Protein AF-A0A7S0BAL6-F1 (afdb_monomer_lite)

Sequence (223 aa):
KGRLLVDLSLGEVYGPSVMGGARVPVATRPLEEMAHEGLPHGTLRRAQVLGEWPSWPEDLQSARGRYAACFLRYLRGSYTTQWDFLLVTHADCVATALTMMPSHAAQVVVGVEYGGMFLARSRGRSRFAPPARLVQAQHLLAWVMRCGGGRAPAAERAFGDKDRVVDGPELKVLNVHAAASDGWEVQLHGILLKSTGVEQPGTDEAVGRKESQIKRLSTSWSF

Organism: NCBI:txid73915

Structure (mmCIF, N/CA/C/O backbone):
data_AF-A0A7S0BAL6-F1
#
_entry.id   AF-A0A7S0BAL6-F1
#
loop_
_atom_site.group_PDB
_atom_site.id
_atom_site.type_symbol
_atom_site.label_atom_id
_atom_site.label_alt_id
_atom_site.label_comp_id
_atom_site.label_asym_id
_atom_site.label_entity_id
_atom_site.label_seq_id
_atom_site.pdbx_PDB_ins_code
_atom_site.Cartn_x
_atom_site.Cartn_y
_atom_site.Cartn_z
_atom_site.occupancy
_atom_site.B_iso_or_equiv
_atom_site.auth_seq_id
_atom_site.auth_comp_id
_atom_site.auth_asym_id
_atom_site.auth_atom_id
_atom_site.pdbx_PDB_model_num
ATOM 1 N N . LYS A 1 1 ? -20.782 12.061 -0.625 1.00 72.31 1 LYS A N 1
ATOM 2 C CA . LYS A 1 1 ? -20.134 12.051 -1.964 1.00 72.31 1 LYS A CA 1
ATOM 3 C C . LYS A 1 1 ? -18.712 11.540 -1.784 1.00 72.31 1 LYS A C 1
ATOM 5 O O . LYS A 1 1 ? -18.006 12.131 -0.977 1.00 72.31 1 LYS A O 1
ATOM 10 N N . GLY A 1 2 ? -18.325 10.460 -2.465 1.00 79.06 2 GLY A N 1
ATOM 11 C CA . GLY A 1 2 ? -16.941 9.972 -2.440 1.00 79.06 2 GLY A CA 1
ATOM 12 C C . GLY A 1 2 ? -15.994 10.933 -3.164 1.00 79.06 2 GLY A C 1
ATOM 13 O O . GLY A 1 2 ? -16.427 11.664 -4.059 1.00 79.06 2 GLY A O 1
ATOM 14 N N . ARG A 1 3 ? -14.724 10.953 -2.756 1.00 86.75 3 ARG A N 1
ATOM 15 C CA . ARG A 1 3 ? -13.633 11.634 -3.468 1.00 86.75 3 ARG A CA 1
ATOM 16 C C . ARG A 1 3 ? -12.685 10.568 -3.995 1.00 86.75 3 ARG A C 1
ATOM 18 O O . ARG A 1 3 ? -12.355 9.647 -3.256 1.00 86.75 3 ARG A O 1
ATOM 25 N N . LEU A 1 4 ? -12.270 10.701 -5.248 1.00 89.88 4 LEU A N 1
ATOM 26 C CA . LEU A 1 4 ? -11.263 9.834 -5.845 1.00 89.88 4 LEU A CA 1
ATOM 27 C C . LEU A 1 4 ? -9.903 10.521 -5.734 1.00 89.88 4 LEU A C 1
ATOM 29 O O . LEU A 1 4 ? -9.762 11.679 -6.128 1.00 89.88 4 LEU A O 1
ATOM 33 N N . LEU A 1 5 ? -8.925 9.811 -5.185 1.00 93.00 5 LEU A N 1
ATOM 34 C CA . LEU A 1 5 ? -7.538 10.252 -5.104 1.00 93.00 5 LEU A CA 1
ATOM 35 C C . LEU A 1 5 ? -6.687 9.262 -5.897 1.00 93.00 5 LEU A C 1
ATOM 37 O O . LEU A 1 5 ? -6.892 8.054 -5.783 1.00 93.00 5 LEU A O 1
ATOM 41 N N . VAL A 1 6 ? -5.747 9.772 -6.685 1.00 93.50 6 VAL A N 1
ATOM 42 C CA . VAL A 1 6 ? -4.744 8.963 -7.383 1.00 93.50 6 VAL A CA 1
ATOM 43 C C . VAL A 1 6 ? -3.400 9.273 -6.750 1.00 93.50 6 VAL A C 1
ATOM 45 O O . VAL A 1 6 ? -2.843 10.344 -6.965 1.00 93.50 6 VAL A O 1
ATOM 48 N N . ASP A 1 7 ? -2.895 8.353 -5.940 1.00 96.00 7 ASP A N 1
ATOM 49 C CA . ASP A 1 7 ? -1.610 8.513 -5.270 1.00 96.00 7 ASP A CA 1
ATOM 50 C C . ASP A 1 7 ? -0.520 7.759 -6.024 1.00 96.00 7 ASP A C 1
ATOM 52 O O . ASP A 1 7 ? -0.486 6.527 -6.021 1.00 96.00 7 ASP A O 1
ATOM 56 N N . LEU A 1 8 ? 0.378 8.502 -6.664 1.00 95.38 8 LEU A N 1
ATOM 57 C CA . LEU A 1 8 ? 1.456 7.939 -7.476 1.00 95.38 8 LEU A CA 1
ATOM 58 C C . LEU A 1 8 ? 2.435 7.120 -6.623 1.00 95.38 8 LEU A C 1
ATOM 60 O O . LEU A 1 8 ? 3.047 6.167 -7.106 1.00 95.38 8 LEU A O 1
ATOM 64 N N . SER A 1 9 ? 2.506 7.408 -5.320 1.00 95.94 9 SER A N 1
ATOM 65 C CA . SER A 1 9 ? 3.324 6.653 -4.373 1.00 95.94 9 SER A CA 1
ATOM 66 C C . SER A 1 9 ? 2.734 5.288 -4.009 1.00 95.94 9 SER A C 1
ATOM 68 O O . SER A 1 9 ? 3.369 4.550 -3.261 1.00 95.94 9 SER A O 1
ATOM 70 N N . LEU A 1 10 ? 1.568 4.906 -4.535 1.00 95.81 10 LEU A N 1
ATOM 71 C CA . LEU A 1 10 ? 1.035 3.537 -4.459 1.00 95.81 10 LEU A CA 1
ATOM 72 C C . LEU A 1 10 ? 1.295 2.716 -5.724 1.00 95.81 10 LEU A C 1
ATOM 74 O O . LEU A 1 10 ? 0.846 1.573 -5.792 1.00 95.81 10 LEU A O 1
ATOM 78 N N . GLY A 1 11 ? 1.994 3.283 -6.712 1.00 94.56 11 GLY A N 1
ATOM 79 C CA . GLY A 1 11 ? 2.339 2.570 -7.935 1.00 94.56 11 GLY A CA 1
ATOM 80 C C . GLY A 1 11 ? 3.151 1.302 -7.664 1.00 94.56 11 GLY A C 1
ATOM 81 O O . GLY A 1 11 ? 3.887 1.230 -6.669 1.00 94.56 11 GLY A O 1
ATOM 82 N N . GLU A 1 12 ? 3.002 0.329 -8.564 1.00 95.19 12 GLU A N 1
ATOM 83 C CA . GLU A 1 12 ? 3.772 -0.920 -8.643 1.00 95.19 12 GLU A CA 1
ATOM 84 C C . GLU A 1 12 ? 5.272 -0.680 -8.432 1.00 95.19 12 GLU A C 1
ATOM 86 O O . GLU A 1 12 ? 5.782 0.419 -8.677 1.00 95.19 12 GLU A O 1
ATOM 91 N N . VAL A 1 13 ? 5.977 -1.712 -7.975 1.00 95.44 13 VAL A N 1
ATOM 92 C CA . VAL A 1 13 ? 7.429 -1.657 -7.774 1.00 95.44 13 VAL A CA 1
ATOM 93 C C . VAL A 1 13 ? 8.107 -1.271 -9.088 1.00 95.44 13 VAL A C 1
ATOM 95 O O . VAL A 1 13 ? 8.047 -2.013 -10.074 1.00 95.44 13 VAL A O 1
ATOM 98 N N . TYR A 1 14 ? 8.758 -0.106 -9.118 1.00 94.56 14 TYR A N 1
ATOM 99 C CA . TYR A 1 14 ? 9.361 0.425 -10.343 1.00 94.56 14 TYR A CA 1
ATOM 100 C C . TYR A 1 14 ? 10.817 -0.013 -10.472 1.00 94.56 14 TYR A C 1
ATOM 102 O O . TYR A 1 14 ? 11.754 0.787 -10.420 1.00 94.56 14 TYR A O 1
ATOM 110 N N . GLY A 1 15 ? 11.007 -1.321 -10.629 1.00 94.50 15 GLY A N 1
ATOM 111 C CA . GLY A 1 15 ? 12.334 -1.909 -10.694 1.00 94.50 15 GLY A CA 1
ATOM 112 C C . GLY A 1 15 ? 12.401 -3.275 -11.373 1.00 94.50 15 GLY A C 1
ATOM 113 O O . GLY A 1 15 ? 11.376 -3.845 -11.767 1.00 94.50 15 GLY A O 1
ATOM 114 N N . PRO A 1 16 ? 13.623 -3.823 -11.500 1.00 94.44 16 PRO A N 1
ATOM 115 C CA . PRO A 1 16 ? 13.862 -5.041 -12.264 1.00 94.44 16 PRO A CA 1
ATOM 116 C C . PRO A 1 16 ? 13.164 -6.294 -11.748 1.00 94.44 16 PRO A C 1
ATOM 118 O O . PRO A 1 16 ? 12.913 -7.211 -12.526 1.00 94.44 16 PRO A O 1
ATOM 121 N N . SER A 1 17 ? 12.838 -6.336 -10.456 1.00 92.50 17 SER A N 1
ATOM 122 C CA . SER A 1 17 ? 12.137 -7.461 -9.831 1.00 92.50 17 SER A CA 1
ATOM 123 C C . SER A 1 17 ? 10.732 -7.683 -10.391 1.00 92.50 17 SER A C 1
ATOM 125 O O . SER A 1 17 ? 10.244 -8.809 -10.344 1.00 92.50 17 SER A O 1
ATOM 127 N N . VAL A 1 18 ? 10.089 -6.633 -10.915 1.00 91.69 18 VAL A N 1
ATOM 128 C CA . VAL A 1 18 ? 8.723 -6.700 -11.458 1.00 91.69 18 VAL A CA 1
ATOM 129 C C . VAL A 1 18 ? 8.683 -6.388 -12.952 1.00 91.69 18 VAL A C 1
ATOM 131 O O . VAL A 1 18 ? 7.954 -7.047 -13.687 1.00 91.69 18 VAL A O 1
ATOM 134 N N . MET A 1 19 ? 9.475 -5.422 -13.427 1.00 91.19 19 MET A N 1
ATOM 135 C CA . MET A 1 19 ? 9.416 -4.953 -14.822 1.00 91.19 19 MET A CA 1
ATOM 136 C C . MET A 1 19 ? 10.525 -5.511 -15.729 1.00 91.19 19 MET A C 1
ATOM 138 O O . MET A 1 19 ? 10.585 -5.165 -16.907 1.00 91.19 19 MET A O 1
ATOM 142 N N . GLY A 1 20 ? 11.400 -6.377 -15.209 1.00 91.88 20 GLY A N 1
ATOM 143 C CA . GLY A 1 20 ? 12.531 -6.939 -15.952 1.00 91.88 20 GLY A CA 1
ATOM 144 C C . GLY A 1 20 ? 13.759 -6.022 -16.000 1.00 91.88 20 GLY A C 1
ATOM 145 O O . GLY A 1 20 ? 13.759 -4.909 -15.494 1.00 91.88 20 GLY A O 1
ATOM 146 N N . GLY A 1 21 ? 14.862 -6.492 -16.587 1.00 91.88 21 GLY A N 1
ATOM 147 C CA . GLY A 1 21 ? 16.173 -5.831 -16.456 1.00 91.88 21 GLY A CA 1
ATOM 148 C C . GLY A 1 21 ? 16.294 -4.428 -17.069 1.00 91.88 21 GLY A C 1
ATOM 149 O O . GLY A 1 21 ? 17.195 -3.679 -16.695 1.00 91.88 21 GLY A O 1
ATOM 150 N N . ALA A 1 22 ? 15.410 -4.058 -17.997 1.00 92.19 22 ALA A N 1
ATOM 151 C CA . ALA A 1 22 ? 15.459 -2.782 -18.702 1.00 92.19 22 ALA A CA 1
ATOM 152 C C . ALA A 1 22 ? 14.372 -1.822 -18.206 1.00 92.19 22 ALA A C 1
ATOM 154 O O . ALA A 1 22 ? 13.233 -2.214 -17.963 1.00 92.19 22 ALA A O 1
ATOM 155 N N . ARG A 1 23 ? 14.718 -0.535 -18.119 1.00 92.12 23 ARG A N 1
ATOM 156 C CA . ARG A 1 23 ? 13.758 0.513 -17.770 1.00 92.12 23 ARG A CA 1
ATOM 157 C C . ARG A 1 23 ? 12.724 0.672 -18.885 1.00 92.12 23 ARG A C 1
ATOM 159 O O . ARG A 1 23 ? 13.085 0.956 -20.026 1.00 92.12 23 ARG A O 1
ATOM 166 N N . VAL A 1 24 ? 11.445 0.592 -18.530 1.00 87.19 24 VAL A N 1
ATOM 167 C CA . VAL A 1 24 ? 10.342 0.925 -19.441 1.00 87.19 24 VAL A CA 1
ATOM 168 C C . VAL A 1 24 ? 10.197 2.457 -19.520 1.00 87.19 24 VAL A C 1
ATOM 170 O O . VAL A 1 24 ? 10.069 3.093 -18.466 1.00 87.19 24 VAL A O 1
ATOM 173 N N . PRO A 1 25 ? 10.222 3.072 -20.724 1.00 83.25 25 PRO A N 1
ATOM 174 C CA . PRO A 1 25 ? 10.138 4.529 -20.883 1.00 83.25 25 PRO A CA 1
ATOM 175 C C . PRO A 1 25 ? 8.836 5.140 -20.352 1.00 83.25 25 PRO A C 1
ATOM 177 O O . PRO A 1 25 ? 8.856 6.230 -19.789 1.00 83.25 25 PRO A O 1
ATOM 180 N N . VAL A 1 26 ? 7.718 4.425 -20.508 1.00 85.38 26 VAL A N 1
ATOM 181 C CA . VAL A 1 26 ? 6.389 4.822 -20.029 1.00 85.38 26 VAL A CA 1
ATOM 182 C C . VAL A 1 26 ? 5.771 3.616 -19.332 1.00 85.38 26 VAL A C 1
ATOM 184 O O . VAL A 1 26 ? 5.337 2.671 -19.983 1.00 85.38 26 VAL A O 1
ATOM 187 N N . ALA A 1 27 ? 5.791 3.621 -18.000 1.00 80.62 27 ALA A N 1
ATOM 188 C CA . ALA A 1 27 ? 5.287 2.503 -17.202 1.00 80.62 27 ALA A CA 1
ATOM 189 C C . ALA A 1 27 ? 3.767 2.553 -16.992 1.00 80.62 27 ALA A C 1
ATOM 191 O O . ALA A 1 27 ? 3.171 1.555 -16.596 1.00 80.62 27 ALA A O 1
ATOM 192 N N . THR A 1 28 ? 3.139 3.706 -17.237 1.00 87.94 28 THR A N 1
ATOM 193 C CA . THR A 1 28 ? 1.731 3.940 -16.922 1.00 87.94 28 THR A CA 1
ATOM 194 C C . THR A 1 28 ? 0.991 4.627 -18.049 1.00 87.94 28 THR A C 1
ATOM 196 O O . THR A 1 28 ? 1.541 5.438 -18.792 1.00 87.94 28 THR A O 1
ATOM 199 N N . ARG A 1 29 ? -0.294 4.291 -18.164 1.00 86.44 29 ARG A N 1
ATOM 200 C CA . ARG A 1 29 ? -1.210 4.988 -19.055 1.00 86.44 29 ARG A CA 1
ATOM 201 C C . ARG A 1 29 ? -1.518 6.380 -18.476 1.00 86.44 29 ARG A C 1
ATOM 203 O O . ARG A 1 29 ? -1.788 6.462 -17.275 1.00 86.44 29 ARG A O 1
ATOM 210 N N . PRO A 1 30 ? -1.515 7.450 -19.289 1.00 84.81 30 PRO A N 1
ATOM 211 C CA . PRO A 1 30 ? -1.970 8.769 -18.859 1.00 84.81 30 PRO A CA 1
ATOM 212 C C . PRO A 1 30 ? -3.385 8.729 -18.267 1.00 84.81 30 PRO A C 1
ATOM 214 O O . PRO A 1 30 ? -4.263 8.005 -18.747 1.00 84.81 30 PRO A O 1
ATOM 217 N N . LEU A 1 31 ? -3.628 9.525 -17.223 1.00 79.69 31 LEU A N 1
ATOM 218 C CA . LEU A 1 31 ? -4.928 9.562 -16.541 1.00 79.69 31 LEU A CA 1
ATOM 219 C C . LEU A 1 31 ? -6.037 10.089 -17.453 1.00 79.69 31 LEU A C 1
ATOM 221 O O . LEU A 1 31 ? -7.195 9.682 -17.333 1.00 79.69 31 LEU A O 1
ATOM 225 N N . GLU A 1 32 ? -5.674 10.976 -18.373 1.00 79.31 32 GLU A N 1
ATOM 226 C CA . GLU A 1 32 ? -6.554 11.538 -19.386 1.00 79.31 32 GLU A CA 1
ATOM 227 C C . GLU A 1 32 ? -7.117 10.426 -20.272 1.00 79.31 32 GLU A C 1
ATOM 229 O O . GLU A 1 32 ? -8.325 10.372 -20.491 1.00 79.31 32 GLU A O 1
ATOM 234 N N . GLU A 1 33 ? -6.270 9.489 -20.700 1.00 82.25 33 GLU A N 1
ATOM 235 C CA . GLU A 1 33 ? -6.674 8.343 -21.517 1.00 82.25 33 GLU A CA 1
ATOM 236 C C . GLU A 1 33 ? -7.564 7.376 -20.727 1.00 82.25 33 GLU A C 1
ATOM 238 O O . GLU A 1 33 ? -8.593 6.926 -21.231 1.00 82.25 33 GLU A O 1
ATOM 243 N N . MET A 1 34 ? -7.247 7.127 -19.449 1.00 75.81 34 MET A N 1
ATOM 244 C CA . MET A 1 34 ? -8.093 6.304 -18.571 1.00 75.81 34 MET A CA 1
ATOM 245 C C . MET A 1 34 ? -9.501 6.895 -18.380 1.00 75.81 34 MET A C 1
ATOM 247 O O . MET A 1 34 ? -10.463 6.155 -18.171 1.00 75.81 34 MET A O 1
ATOM 251 N N . ALA A 1 35 ? -9.652 8.222 -18.471 1.00 70.25 35 ALA A N 1
ATOM 252 C CA . ALA A 1 35 ? -10.941 8.901 -18.336 1.00 70.25 35 ALA A CA 1
ATOM 253 C C . ALA A 1 35 ? -11.906 8.662 -19.501 1.00 70.25 35 ALA A C 1
ATOM 255 O O . ALA A 1 35 ? -13.113 8.870 -19.332 1.00 70.25 35 ALA A O 1
ATOM 256 N N . HIS A 1 36 ? -11.401 8.220 -20.653 1.00 67.31 36 HIS A N 1
ATOM 257 C CA . HIS A 1 36 ? -12.212 7.941 -21.834 1.00 67.31 36 HIS A CA 1
ATOM 258 C C . HIS A 1 36 ? -12.804 6.518 -21.841 1.00 67.31 36 HIS A C 1
ATOM 260 O O . HIS A 1 36 ? -13.830 6.298 -22.483 1.00 67.31 36 HIS A O 1
ATOM 266 N N . GLU A 1 37 ? -12.243 5.576 -21.076 1.00 66.38 37 GLU A N 1
ATOM 267 C CA . GLU A 1 37 ? -12.582 4.143 -21.135 1.00 66.38 37 GLU A CA 1
ATOM 268 C C . GLU A 1 37 ? -13.596 3.675 -20.067 1.00 66.38 37 GLU A C 1
ATOM 270 O O . GLU A 1 37 ? -13.375 2.712 -19.338 1.00 66.38 37 GLU A O 1
ATOM 275 N N . GLY A 1 38 ? -14.766 4.315 -19.992 1.00 59.28 38 GLY A N 1
ATOM 276 C CA . GLY A 1 38 ? -15.931 3.683 -19.346 1.00 59.28 38 GLY A CA 1
ATOM 277 C C . GLY A 1 38 ? -16.156 3.973 -17.858 1.00 59.28 38 GLY A C 1
ATOM 278 O O . GLY A 1 38 ? -17.012 3.339 -17.241 1.00 59.28 38 GLY A O 1
ATOM 279 N N . LEU A 1 39 ? -15.486 4.970 -17.273 1.00 64.50 39 LEU A N 1
ATOM 280 C CA . LEU A 1 39 ? -15.943 5.528 -15.996 1.00 64.50 39 LEU A CA 1
ATOM 281 C C . LEU A 1 39 ? -17.090 6.527 -16.233 1.00 64.50 39 LEU A C 1
ATOM 283 O O . LEU A 1 39 ? -17.001 7.330 -17.167 1.00 64.50 39 LEU A O 1
ATOM 287 N N . PRO A 1 40 ? -18.161 6.517 -15.406 1.00 65.00 40 PRO A N 1
ATOM 288 C CA . PRO A 1 40 ? -19.279 7.448 -15.541 1.00 65.00 40 PRO A CA 1
ATOM 289 C C . PRO A 1 40 ? -18.760 8.878 -15.700 1.00 65.00 40 PRO A C 1
ATOM 291 O O . PRO A 1 40 ? -17.944 9.337 -14.889 1.00 65.00 40 PRO A O 1
ATOM 294 N N . HIS A 1 41 ? -19.183 9.544 -16.778 1.00 60.00 41 HIS A N 1
ATOM 295 C CA . HIS A 1 41 ? -18.595 10.795 -17.249 1.00 60.00 41 HIS A CA 1
ATOM 296 C C . HIS A 1 41 ? -18.402 11.809 -16.109 1.00 60.00 41 HIS A C 1
ATOM 298 O O . HIS A 1 41 ? -19.355 12.312 -15.520 1.00 60.00 41 HIS A O 1
ATOM 304 N N . GLY A 1 42 ? -17.136 12.116 -15.804 1.00 62.69 42 GLY A N 1
ATOM 305 C CA . GLY A 1 42 ? -16.746 13.177 -14.871 1.00 62.69 42 GLY A CA 1
ATOM 306 C C . GLY A 1 42 ? -16.168 12.729 -13.525 1.00 62.69 42 GLY A C 1
ATOM 307 O O . GLY A 1 42 ? -15.641 13.585 -12.813 1.00 62.69 42 GLY A O 1
ATOM 308 N N . THR A 1 43 ? -16.192 11.436 -13.174 1.00 69.12 43 THR A N 1
ATOM 309 C CA . THR A 1 43 ? -15.606 10.963 -11.899 1.00 69.12 43 THR A CA 1
ATOM 310 C C . THR A 1 43 ? -14.082 11.119 -11.876 1.00 69.12 43 THR A C 1
ATOM 312 O O . THR A 1 43 ? -13.545 11.685 -10.926 1.00 69.12 43 THR A O 1
ATOM 315 N N . LEU A 1 44 ? -13.386 10.720 -12.950 1.00 68.56 44 LEU A N 1
ATOM 316 C CA . LEU A 1 44 ? -11.926 10.877 -13.049 1.00 68.56 44 LEU A CA 1
ATOM 317 C C . LEU A 1 44 ? -11.474 12.326 -13.221 1.00 68.56 44 LEU A C 1
ATOM 319 O O . LEU A 1 44 ? -10.434 12.700 -12.697 1.00 68.56 44 LEU A O 1
ATOM 323 N N . ARG A 1 45 ? -12.276 13.180 -13.869 1.00 66.00 45 ARG A N 1
ATOM 324 C CA . ARG A 1 45 ? -11.943 14.610 -14.042 1.00 66.00 45 ARG A CA 1
ATOM 325 C C . ARG A 1 45 ? -11.862 15.379 -12.721 1.00 66.00 45 ARG A C 1
ATOM 327 O O . ARG A 1 45 ? -11.372 16.501 -12.695 1.00 66.00 45 ARG A O 1
ATOM 334 N N . ARG A 1 46 ? -12.389 14.802 -11.639 1.00 78.06 46 ARG A N 1
ATOM 335 C CA . ARG A 1 46 ? -12.323 15.350 -10.279 1.00 78.06 46 ARG A CA 1
ATOM 336 C C . ARG A 1 46 ? -11.324 14.608 -9.397 1.00 78.06 46 ARG A C 1
ATOM 338 O O . ARG A 1 46 ? -11.277 14.888 -8.200 1.00 78.06 46 ARG A O 1
ATOM 345 N N . ALA A 1 47 ? -10.589 13.645 -9.952 1.00 85.31 47 ALA A N 1
ATOM 346 C CA . ALA A 1 47 ? -9.576 12.936 -9.202 1.00 85.31 47 ALA A CA 1
ATOM 347 C C . ALA A 1 47 ? -8.439 13.897 -8.860 1.00 85.31 47 ALA A C 1
ATOM 349 O O . ALA A 1 47 ? -7.943 14.627 -9.717 1.00 85.31 47 ALA A O 1
ATOM 350 N N . GLN A 1 48 ? -8.040 13.904 -7.595 1.00 91.12 48 GLN A N 1
ATOM 351 C CA . GLN A 1 48 ? -6.860 14.638 -7.171 1.00 91.12 48 GLN A CA 1
ATOM 352 C C . GLN A 1 48 ? -5.654 13.709 -7.267 1.00 91.12 48 GLN A C 1
ATOM 354 O O . GLN A 1 48 ? -5.658 12.634 -6.665 1.00 91.12 48 GLN A O 1
ATOM 359 N N . VAL A 1 49 ? -4.631 14.130 -8.006 1.00 91.81 49 VAL A N 1
ATOM 360 C CA . VAL A 1 49 ? -3.355 13.414 -8.085 1.00 91.81 49 VAL A CA 1
ATOM 361 C C . VAL A 1 49 ? -2.469 13.847 -6.919 1.00 91.81 49 VAL A C 1
ATOM 363 O O . VAL A 1 49 ? -2.357 15.040 -6.633 1.00 91.81 49 VAL A O 1
ATOM 366 N N . LEU A 1 50 ? -1.880 12.881 -6.220 1.00 95.00 50 LEU A N 1
ATOM 367 C CA . LEU A 1 50 ? -1.035 13.070 -5.043 1.00 95.00 50 LEU A CA 1
ATOM 368 C C . LEU A 1 50 ? 0.264 12.270 -5.183 1.00 95.00 50 LEU A C 1
ATOM 370 O O . LEU A 1 50 ? 0.308 11.263 -5.884 1.00 95.00 50 LEU A O 1
ATOM 374 N N . GLY A 1 51 ? 1.290 12.682 -4.438 1.00 94.56 51 GLY A N 1
ATOM 375 C CA . GLY A 1 51 ? 2.553 11.952 -4.351 1.00 94.56 51 GLY A CA 1
ATOM 376 C C . GLY A 1 51 ? 3.409 12.051 -5.612 1.00 94.56 51 GLY A C 1
ATOM 377 O O . GLY A 1 51 ? 3.136 12.830 -6.522 1.00 94.56 51 GLY A O 1
ATOM 378 N N . GLU A 1 52 ? 4.466 11.251 -5.628 1.00 94.50 52 GLU A N 1
ATOM 379 C CA . GLU A 1 52 ? 5.437 11.174 -6.718 1.00 94.50 52 GLU A CA 1
ATOM 380 C C . GLU A 1 52 ? 5.584 9.721 -7.173 1.00 94.50 52 GLU A C 1
ATOM 382 O O . GLU A 1 52 ? 5.403 8.791 -6.375 1.00 94.50 52 GLU A O 1
ATOM 387 N N . TRP A 1 53 ? 5.901 9.538 -8.458 1.00 94.00 53 TRP A N 1
ATOM 388 C CA . TRP A 1 53 ? 6.267 8.231 -8.997 1.00 94.00 53 TRP A CA 1
ATOM 389 C C . TRP A 1 53 ? 7.580 7.749 -8.359 1.00 94.00 53 TRP A C 1
ATOM 391 O O . TRP A 1 53 ? 8.497 8.558 -8.199 1.00 94.00 53 TRP A O 1
ATOM 401 N N . PRO A 1 54 ? 7.714 6.452 -8.025 1.00 94.75 54 PRO A N 1
ATOM 402 C CA . PRO A 1 54 ? 8.997 5.874 -7.633 1.00 94.75 54 PRO A CA 1
ATOM 403 C C . PRO A 1 54 ? 10.087 6.090 -8.690 1.00 94.75 54 PRO A C 1
ATOM 405 O O . PRO A 1 54 ? 9.823 6.183 -9.891 1.00 94.75 54 PRO A O 1
ATOM 408 N N . SER A 1 55 ? 11.338 6.131 -8.236 1.00 94.06 55 SER A N 1
ATOM 409 C CA . SER A 1 55 ? 12.522 6.214 -9.091 1.00 94.06 55 SER A CA 1
ATOM 410 C C . SER A 1 55 ? 13.006 4.830 -9.517 1.00 94.06 55 SER A C 1
ATOM 412 O O . SER A 1 55 ? 13.083 3.927 -8.691 1.00 94.06 55 SER A O 1
ATOM 414 N N . TRP A 1 56 ? 13.419 4.685 -10.777 1.00 93.94 56 TRP A N 1
ATOM 415 C CA . TRP A 1 56 ? 14.095 3.476 -11.253 1.00 93.94 56 TRP A CA 1
ATOM 416 C C . TRP A 1 56 ? 15.595 3.487 -10.903 1.00 93.94 56 TRP A C 1
ATOM 418 O O . TRP A 1 56 ? 16.237 4.517 -11.127 1.00 93.94 56 TRP A O 1
ATOM 428 N N . PRO A 1 57 ? 16.199 2.349 -10.515 1.00 95.94 57 PRO A N 1
ATOM 429 C CA . PRO A 1 57 ? 15.543 1.102 -10.133 1.00 95.94 57 PRO A CA 1
ATOM 430 C C . PRO A 1 57 ? 15.056 1.171 -8.682 1.00 95.94 57 PRO A C 1
ATOM 432 O O . PRO A 1 57 ? 15.788 1.610 -7.798 1.00 95.94 57 PRO A O 1
ATOM 435 N N . GLU A 1 58 ? 13.847 0.685 -8.433 1.00 96.38 58 GLU A N 1
ATOM 436 C CA . GLU A 1 58 ? 13.325 0.500 -7.083 1.00 96.38 58 GLU A CA 1
ATOM 437 C C . GLU A 1 58 ? 13.444 -0.969 -6.664 1.00 96.38 58 GLU A C 1
ATOM 439 O O . GLU A 1 58 ? 13.011 -1.874 -7.379 1.00 96.38 58 GLU A O 1
ATOM 444 N N . ASP A 1 59 ? 14.026 -1.225 -5.496 1.00 95.69 59 ASP A N 1
ATOM 445 C CA . ASP A 1 59 ? 14.009 -2.555 -4.892 1.00 95.69 59 ASP A CA 1
ATOM 446 C C . ASP A 1 59 ? 12.725 -2.792 -4.066 1.00 95.69 59 ASP A C 1
ATOM 448 O O . ASP A 1 59 ? 12.000 -1.866 -3.692 1.00 95.69 59 ASP A O 1
ATOM 452 N N . LEU A 1 60 ? 12.436 -4.061 -3.758 1.00 94.50 60 LEU A N 1
ATOM 453 C CA . LEU A 1 60 ? 11.224 -4.440 -3.023 1.00 94.50 60 LEU A CA 1
ATOM 454 C C . LEU A 1 60 ? 11.167 -3.846 -1.610 1.00 94.50 60 LEU A C 1
ATOM 456 O O . LEU A 1 60 ? 10.079 -3.549 -1.117 1.00 94.50 60 LEU A O 1
ATOM 460 N N . GLN A 1 61 ? 12.306 -3.677 -0.940 1.00 95.12 61 GLN A N 1
ATOM 461 C CA . GLN A 1 61 ? 12.351 -3.126 0.412 1.00 95.12 61 GLN A CA 1
ATOM 462 C C . GLN A 1 61 ? 11.976 -1.640 0.399 1.00 95.12 61 GLN A C 1
ATOM 464 O O . GLN A 1 61 ? 11.134 -1.210 1.192 1.00 95.12 61 GLN A O 1
ATOM 469 N N . SER A 1 62 ? 12.540 -0.880 -0.537 1.00 95.88 62 SER A N 1
ATOM 470 C CA . SER A 1 62 ? 12.242 0.533 -0.762 1.00 95.88 62 SER A CA 1
ATOM 471 C C . SER A 1 62 ? 10.765 0.738 -1.115 1.00 95.88 62 SER A C 1
ATOM 473 O O . SER A 1 62 ? 10.097 1.579 -0.502 1.00 95.88 62 SER A O 1
ATOM 475 N N . ALA A 1 63 ? 10.214 -0.100 -2.001 1.00 96.81 63 ALA A N 1
ATOM 476 C CA . ALA A 1 63 ? 8.792 -0.066 -2.344 1.00 96.81 63 ALA A CA 1
ATOM 477 C C . ALA A 1 63 ? 7.888 -0.341 -1.129 1.00 96.81 63 ALA A C 1
ATOM 479 O O . ALA A 1 63 ? 6.948 0.411 -0.870 1.00 96.81 63 ALA A O 1
ATOM 480 N N . ARG A 1 64 ? 8.204 -1.360 -0.314 1.00 95.94 64 ARG A N 1
ATOM 481 C CA . ARG A 1 64 ? 7.476 -1.654 0.937 1.00 95.94 64 ARG A CA 1
ATOM 482 C C . ARG A 1 64 ? 7.524 -0.483 1.916 1.00 95.94 64 ARG A C 1
ATOM 484 O O . ARG A 1 64 ? 6.499 -0.131 2.498 1.00 95.94 64 ARG A O 1
ATOM 491 N N . GLY A 1 65 ? 8.678 0.167 2.070 1.00 96.06 65 GLY A N 1
ATOM 492 C CA . GLY A 1 65 ? 8.803 1.377 2.888 1.00 96.06 65 GLY A CA 1
ATOM 493 C C . GLY A 1 65 ? 7.848 2.486 2.430 1.00 96.06 65 GLY A C 1
ATOM 494 O O . GLY A 1 65 ? 7.119 3.063 3.244 1.00 96.06 65 GLY A O 1
ATOM 495 N N . ARG A 1 66 ? 7.786 2.725 1.115 1.00 97.19 66 ARG A N 1
ATOM 496 C CA . ARG A 1 66 ? 6.871 3.691 0.488 1.00 97.19 66 ARG A CA 1
ATOM 497 C C . ARG A 1 66 ? 5.399 3.315 0.696 1.00 97.19 66 ARG A C 1
ATOM 499 O O . ARG A 1 66 ? 4.613 4.166 1.117 1.00 97.19 66 ARG A O 1
ATOM 506 N N . TYR A 1 67 ? 5.031 2.053 0.484 1.00 97.44 67 TYR A N 1
ATOM 507 C CA . TYR A 1 67 ? 3.671 1.550 0.710 1.00 97.44 67 TYR A CA 1
ATOM 508 C C . TYR A 1 67 ? 3.223 1.713 2.157 1.00 97.44 67 TYR 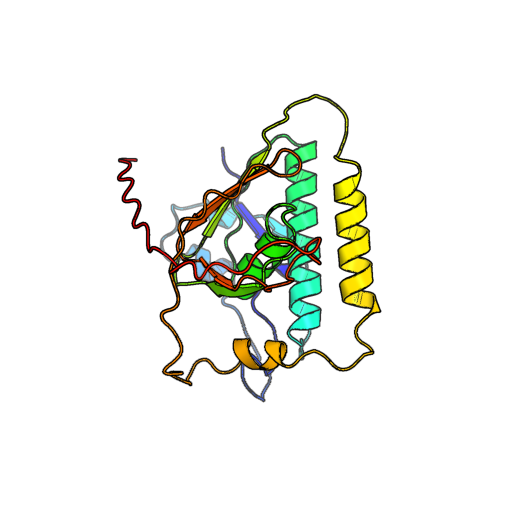A C 1
ATOM 510 O O . TYR A 1 67 ? 2.137 2.234 2.417 1.00 97.44 67 TYR A O 1
ATOM 518 N N . ALA A 1 68 ? 4.075 1.335 3.107 1.00 96.25 68 ALA A N 1
ATOM 519 C CA . ALA A 1 68 ? 3.771 1.447 4.522 1.00 96.25 68 ALA A CA 1
ATOM 520 C C . ALA A 1 68 ? 3.615 2.918 4.954 1.00 96.25 68 ALA A C 1
ATOM 522 O O . ALA A 1 68 ? 2.649 3.262 5.638 1.00 96.25 68 ALA A O 1
ATOM 523 N N . ALA A 1 69 ? 4.498 3.814 4.495 1.00 95.56 69 ALA A N 1
ATOM 524 C CA . ALA A 1 69 ? 4.371 5.250 4.748 1.00 95.56 69 ALA A CA 1
ATOM 525 C C . ALA A 1 69 ? 3.065 5.828 4.173 1.00 95.56 69 ALA A C 1
ATOM 527 O O . ALA A 1 69 ? 2.367 6.595 4.846 1.00 95.56 69 ALA A O 1
ATOM 528 N N . CYS A 1 70 ? 2.708 5.430 2.951 1.00 96.19 70 CYS A N 1
ATOM 529 C CA . CYS A 1 70 ? 1.487 5.866 2.286 1.00 96.19 70 CYS A CA 1
ATOM 530 C C . CYS A 1 70 ? 0.227 5.365 3.012 1.00 96.19 70 CYS A C 1
ATOM 532 O O . CYS A 1 70 ? -0.667 6.154 3.331 1.00 96.19 70 CYS A O 1
ATOM 534 N N . PHE A 1 71 ? 0.191 4.079 3.373 1.00 96.06 71 PHE A N 1
ATOM 535 C CA . PHE A 1 71 ? -0.891 3.489 4.157 1.00 96.06 71 PHE A CA 1
ATOM 536 C C . PHE A 1 71 ? -1.079 4.208 5.498 1.00 96.06 71 PHE A C 1
ATOM 538 O O . PHE A 1 71 ? -2.191 4.629 5.819 1.00 96.06 71 PHE A O 1
ATOM 545 N N . LEU A 1 72 ? 0.001 4.435 6.253 1.00 94.44 72 LEU A N 1
ATOM 546 C CA . LEU A 1 72 ? -0.064 5.144 7.534 1.00 94.44 72 LEU A CA 1
ATOM 547 C C . LEU A 1 72 ? -0.529 6.599 7.379 1.00 94.44 72 LEU A C 1
ATOM 549 O O . LEU A 1 72 ? -1.255 7.101 8.242 1.00 94.44 72 LEU A O 1
ATOM 553 N N . ARG A 1 73 ? -0.160 7.277 6.284 1.00 95.00 73 ARG A N 1
ATOM 554 C CA . ARG A 1 73 ? -0.661 8.621 5.958 1.00 95.00 73 ARG A CA 1
ATOM 555 C C . ARG A 1 73 ? -2.182 8.617 5.797 1.00 95.00 73 ARG A C 1
ATOM 557 O O . ARG A 1 73 ? -2.846 9.449 6.418 1.00 95.00 73 ARG A O 1
ATOM 564 N N . TYR A 1 74 ? -2.733 7.681 5.024 1.00 95.19 74 TYR A N 1
ATOM 565 C CA . TYR A 1 74 ? -4.185 7.565 4.846 1.00 95.19 74 TYR A CA 1
ATOM 566 C C . TYR A 1 74 ? -4.899 7.120 6.115 1.00 95.19 74 TYR A C 1
ATOM 568 O O . TYR A 1 74 ? -5.923 7.701 6.468 1.00 95.19 74 TYR A O 1
ATOM 576 N N . LEU A 1 75 ? -4.323 6.179 6.862 1.00 93.00 75 LEU A N 1
ATOM 577 C CA . LEU A 1 75 ? -4.871 5.731 8.136 1.00 93.00 75 LEU A CA 1
ATOM 578 C C . LEU A 1 75 ? -4.961 6.890 9.141 1.00 93.00 75 LEU A C 1
ATOM 580 O O . LEU A 1 75 ? -6.021 7.115 9.731 1.00 93.00 75 LEU A O 1
ATOM 584 N N . ARG A 1 76 ? -3.890 7.687 9.272 1.00 91.12 76 ARG A N 1
ATOM 585 C CA . ARG A 1 76 ? -3.869 8.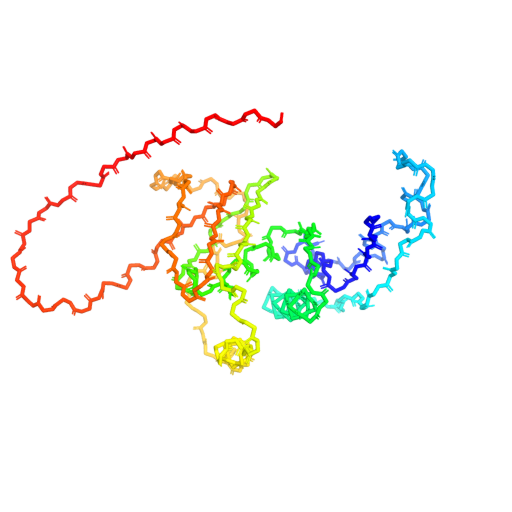912 10.088 1.00 91.12 76 ARG A CA 1
ATOM 586 C C . ARG A 1 76 ? -4.886 9.937 9.588 1.00 91.12 76 ARG A C 1
ATOM 588 O O . ARG A 1 76 ? -5.601 10.521 10.399 1.00 91.12 76 ARG A O 1
ATOM 595 N N . GLY A 1 77 ? -4.972 10.138 8.274 1.00 90.88 77 GLY A N 1
ATOM 596 C CA . GLY A 1 77 ? -5.961 11.018 7.654 1.00 90.88 77 GLY A CA 1
ATOM 597 C C . GLY A 1 77 ? -7.395 10.599 7.980 1.00 90.88 77 GLY A C 1
ATOM 598 O O . GLY A 1 77 ? -8.192 11.445 8.386 1.00 90.88 77 GLY A O 1
ATOM 599 N N . SER A 1 78 ? -7.704 9.302 7.892 1.00 90.75 78 SER A N 1
ATOM 600 C CA . SER A 1 78 ? -9.008 8.729 8.258 1.00 90.75 78 SER A CA 1
ATOM 601 C C . SER A 1 78 ? -9.341 9.000 9.722 1.00 90.75 78 SER A C 1
ATOM 603 O O . SER A 1 78 ? -10.454 9.404 10.045 1.00 90.75 78 SER A O 1
ATOM 605 N N . TYR A 1 79 ? -8.345 8.896 10.606 1.00 86.56 79 TYR A N 1
ATOM 606 C CA . TYR A 1 79 ? -8.516 9.167 12.025 1.00 86.56 79 TYR A CA 1
ATOM 607 C C . TYR A 1 79 ? -8.795 10.653 12.290 1.00 86.56 79 TYR A C 1
ATOM 609 O O . TYR A 1 79 ? -9.669 10.986 13.086 1.00 86.56 79 TYR A O 1
ATOM 617 N N . THR A 1 80 ? -8.103 11.568 11.610 1.00 87.88 80 THR A N 1
ATOM 618 C CA . THR A 1 80 ? -8.333 13.014 11.775 1.00 87.88 80 THR A CA 1
ATOM 619 C C . THR A 1 80 ? -9.656 13.472 11.160 1.00 87.88 80 THR A C 1
ATOM 621 O O . THR A 1 80 ? -10.361 14.281 11.755 1.00 87.88 80 THR A O 1
ATOM 624 N N . THR A 1 81 ? -10.002 12.964 9.979 1.00 88.94 81 THR A N 1
ATOM 625 C CA . THR A 1 81 ? -11.192 13.394 9.220 1.00 88.94 81 THR A CA 1
ATOM 626 C C . THR A 1 81 ? -12.453 12.605 9.564 1.00 88.94 81 THR A C 1
ATOM 628 O O . THR A 1 81 ? -13.549 13.044 9.224 1.00 88.94 81 THR A O 1
ATOM 631 N N . GLN A 1 82 ? -12.307 11.470 10.258 1.00 88.25 82 GLN A N 1
ATOM 632 C CA . GLN A 1 82 ? -13.370 10.497 10.535 1.00 88.25 82 GLN A CA 1
ATOM 633 C C . GLN A 1 82 ? -14.028 9.965 9.253 1.00 88.25 82 GLN A C 1
ATOM 635 O O . GLN A 1 82 ? -15.233 9.722 9.219 1.00 88.25 82 GLN A O 1
ATOM 640 N N . TRP A 1 83 ? -13.247 9.835 8.178 1.00 90.44 83 TRP A N 1
ATOM 641 C CA . TRP A 1 83 ? -13.714 9.320 6.893 1.00 90.44 83 TRP A CA 1
ATOM 642 C C . TRP A 1 83 ? -13.184 7.920 6.650 1.00 90.44 83 TRP A C 1
ATOM 644 O O . TRP A 1 83 ? -11.990 7.674 6.804 1.00 90.44 83 TRP A O 1
ATOM 654 N N . ASP A 1 84 ? -14.062 7.036 6.192 1.00 93.00 84 ASP A N 1
ATOM 655 C CA . ASP A 1 84 ? -13.655 5.742 5.662 1.00 93.00 84 ASP A CA 1
ATOM 656 C C . ASP A 1 84 ? -12.937 5.940 4.320 1.00 93.00 84 ASP A C 1
ATOM 658 O O . ASP A 1 84 ? -13.276 6.834 3.535 1.00 93.00 84 ASP A O 1
ATOM 662 N N . PHE A 1 85 ? -11.940 5.103 4.042 1.00 94.75 85 PHE A N 1
ATOM 663 C CA . PHE A 1 85 ? -11.235 5.106 2.765 1.00 94.75 85 PHE A CA 1
ATOM 664 C C . PHE A 1 85 ? -11.088 3.686 2.228 1.00 94.75 85 PHE A C 1
ATOM 666 O O . PHE A 1 85 ? -10.983 2.724 2.985 1.00 94.75 85 PHE A O 1
ATOM 673 N N . LEU A 1 86 ? -11.065 3.582 0.901 1.00 95.75 86 LEU A N 1
ATOM 674 C CA . LEU A 1 86 ? -10.748 2.361 0.175 1.00 95.75 86 LEU A CA 1
ATOM 675 C C . LEU A 1 86 ? -9.415 2.574 -0.537 1.00 95.75 86 LEU A C 1
ATOM 677 O O . LEU A 1 86 ? -9.266 3.537 -1.290 1.00 95.75 86 LEU A O 1
ATOM 681 N N . LEU A 1 87 ? -8.462 1.678 -0.295 1.00 95.94 87 LEU A N 1
ATOM 682 C CA . LEU A 1 87 ? -7.162 1.684 -0.951 1.00 95.94 87 LEU A CA 1
ATOM 683 C C . LEU A 1 87 ? -7.127 0.567 -1.996 1.00 95.94 87 LEU A C 1
ATOM 685 O O . LEU A 1 87 ? -7.183 -0.606 -1.638 1.00 95.94 87 LEU A O 1
ATOM 689 N N . VAL A 1 88 ? -7.040 0.930 -3.274 1.00 96.00 88 VAL A N 1
ATOM 690 C CA . VAL A 1 88 ? -6.900 -0.025 -4.383 1.00 96.00 88 VAL A CA 1
ATOM 691 C C . VAL A 1 88 ? -5.463 0.045 -4.880 1.00 96.00 88 VAL A C 1
ATOM 693 O O . VAL A 1 88 ? -4.984 1.118 -5.238 1.00 96.00 88 VAL A O 1
ATOM 696 N N . THR A 1 89 ? -4.755 -1.079 -4.833 1.00 96.25 89 THR A N 1
ATOM 697 C CA . THR A 1 89 ? -3.308 -1.142 -5.069 1.00 96.25 89 THR A CA 1
ATOM 698 C C . THR A 1 89 ? -2.876 -2.577 -5.404 1.00 96.25 89 THR A C 1
ATOM 700 O O . THR A 1 89 ? -3.711 -3.467 -5.561 1.00 96.25 89 THR A O 1
ATOM 703 N N . HIS A 1 90 ? -1.571 -2.790 -5.529 1.00 95.62 90 HIS A N 1
ATOM 704 C CA . HIS A 1 90 ? -0.926 -4.045 -5.895 1.00 95.62 90 HIS A CA 1
ATOM 705 C C . HIS A 1 90 ? -0.791 -4.994 -4.693 1.00 95.62 90 HIS A C 1
ATOM 707 O O . HIS A 1 90 ? -0.839 -4.567 -3.534 1.00 95.62 90 HIS A O 1
ATOM 713 N N . ALA A 1 91 ? -0.572 -6.284 -4.969 1.00 96.38 91 ALA A N 1
ATOM 714 C CA . ALA A 1 91 ? -0.454 -7.337 -3.955 1.00 96.38 91 ALA A CA 1
ATOM 715 C C . ALA A 1 91 ? 0.583 -7.009 -2.861 1.00 96.38 91 ALA A C 1
ATOM 717 O O . ALA A 1 91 ? 0.298 -7.169 -1.674 1.00 96.38 91 ALA A O 1
ATOM 718 N N . ASP A 1 92 ? 1.752 -6.482 -3.240 1.00 96.44 92 ASP A N 1
ATOM 719 C CA . ASP A 1 92 ? 2.815 -6.079 -2.310 1.00 96.44 92 ASP A CA 1
ATOM 720 C C . ASP A 1 92 ? 2.389 -4.978 -1.342 1.00 96.44 92 ASP A C 1
ATOM 722 O O . ASP A 1 92 ? 2.703 -5.028 -0.149 1.00 96.44 92 ASP A O 1
ATOM 726 N N . CYS A 1 93 ? 1.651 -3.983 -1.832 1.00 97.25 93 CYS A N 1
ATOM 727 C CA . CYS A 1 93 ? 1.161 -2.903 -0.990 1.00 97.25 93 CYS A CA 1
ATOM 728 C C . CYS A 1 93 ? 0.063 -3.405 -0.045 1.00 97.25 93 CYS A C 1
ATOM 730 O O . CYS A 1 93 ? 0.058 -3.015 1.122 1.00 97.25 93 CYS A O 1
ATOM 732 N N . VAL A 1 94 ? -0.825 -4.302 -0.497 1.00 97.50 94 VAL A N 1
ATOM 733 C CA . VAL A 1 94 ? -1.829 -4.946 0.375 1.00 97.50 94 VAL A CA 1
ATOM 734 C C . VAL A 1 94 ? -1.144 -5.753 1.477 1.00 97.50 94 VAL A C 1
ATOM 736 O O . VAL A 1 94 ? -1.470 -5.585 2.653 1.00 97.50 94 VAL A O 1
ATOM 739 N N . ALA A 1 95 ? -0.162 -6.579 1.114 1.00 96.56 95 ALA A N 1
ATOM 740 C CA . ALA A 1 95 ? 0.616 -7.366 2.063 1.00 96.56 95 ALA A CA 1
ATOM 741 C C . ALA A 1 95 ? 1.326 -6.468 3.086 1.00 96.56 95 ALA A C 1
ATOM 743 O O . ALA A 1 95 ? 1.253 -6.710 4.290 1.00 96.56 95 ALA A O 1
ATOM 744 N N . THR A 1 96 ? 1.954 -5.391 2.613 1.00 96.19 96 THR A N 1
ATOM 745 C CA . THR A 1 96 ? 2.638 -4.413 3.464 1.00 96.19 96 THR A CA 1
ATOM 746 C C . THR A 1 96 ? 1.672 -3.692 4.401 1.00 96.19 96 THR A C 1
ATOM 748 O O . THR A 1 96 ? 1.949 -3.551 5.586 1.00 96.19 96 THR A O 1
ATOM 751 N N . ALA A 1 97 ? 0.518 -3.243 3.908 1.00 96.62 97 ALA A N 1
ATOM 752 C CA . ALA A 1 97 ? -0.481 -2.582 4.740 1.00 96.62 97 ALA A CA 1
ATOM 753 C C . ALA A 1 97 ? -1.030 -3.529 5.819 1.00 96.62 97 ALA A C 1
ATOM 755 O O . ALA A 1 97 ? -1.210 -3.116 6.965 1.00 96.62 97 ALA A O 1
ATOM 756 N N . LEU A 1 98 ? -1.235 -4.807 5.481 1.00 95.69 98 LEU A N 1
ATOM 757 C CA . LEU A 1 98 ? -1.699 -5.806 6.436 1.00 95.69 98 LEU A CA 1
ATOM 758 C C . LEU A 1 98 ? -0.673 -6.057 7.548 1.00 95.69 98 LEU A C 1
ATOM 760 O O . LEU A 1 98 ? -1.059 -6.099 8.712 1.00 95.69 98 LEU A O 1
ATOM 764 N N . THR A 1 99 ? 0.622 -6.160 7.236 1.00 94.12 99 THR A N 1
ATOM 765 C CA . THR A 1 99 ? 1.661 -6.350 8.269 1.00 94.12 99 THR A CA 1
ATOM 766 C C . THR A 1 99 ? 1.820 -5.136 9.187 1.00 94.12 99 THR A C 1
ATOM 768 O O . THR A 1 99 ? 2.315 -5.276 10.303 1.00 94.12 99 THR A O 1
ATOM 771 N N . MET A 1 100 ? 1.358 -3.948 8.776 1.00 93.31 100 MET A N 1
ATOM 772 C CA . MET A 1 100 ? 1.290 -2.773 9.656 1.00 93.31 100 MET A CA 1
ATOM 773 C C . MET A 1 100 ? 0.122 -2.830 10.651 1.00 93.31 100 MET A C 1
ATOM 775 O O . MET A 1 100 ? 0.084 -2.036 11.595 1.00 93.31 100 MET A O 1
ATOM 779 N N . MET A 1 101 ? -0.831 -3.750 10.478 1.00 92.12 101 MET A N 1
ATOM 780 C CA . MET A 1 101 ? -1.930 -3.926 11.424 1.00 92.12 101 MET A CA 1
ATOM 781 C C . MET A 1 101 ? -1.437 -4.650 12.685 1.00 92.12 101 MET A C 1
ATOM 783 O O . MET A 1 101 ? -0.820 -5.711 12.573 1.00 92.12 101 MET A O 1
ATOM 787 N N . PRO A 1 102 ? -1.768 -4.169 13.901 1.00 89.38 102 PRO A N 1
ATOM 788 C CA . PRO A 1 102 ? -1.295 -4.788 15.143 1.00 89.38 102 PRO A CA 1
ATOM 789 C C . PRO A 1 102 ? -1.625 -6.280 15.277 1.00 89.38 102 PRO A C 1
ATOM 791 O O . PRO A 1 102 ? -0.849 -7.043 15.842 1.00 89.38 102 PRO A O 1
ATOM 794 N N . SER A 1 103 ? -2.764 -6.722 14.738 1.00 88.25 103 SER A N 1
ATOM 795 C CA . SER A 1 103 ? -3.194 -8.129 14.763 1.00 88.25 103 SER A CA 1
ATOM 796 C C . SER A 1 103 ? -2.396 -9.043 13.837 1.00 88.25 103 SER A C 1
ATOM 798 O O . SER A 1 103 ? -2.452 -10.258 14.003 1.00 88.25 103 SER A O 1
ATOM 800 N N . HIS A 1 104 ? -1.648 -8.474 12.892 1.00 91.44 104 HIS A N 1
ATOM 801 C CA . HIS A 1 104 ? -0.942 -9.204 11.838 1.00 91.44 104 HIS A CA 1
ATOM 802 C C . HIS A 1 104 ? 0.556 -8.862 11.785 1.00 91.44 104 HIS A C 1
ATOM 804 O O . HIS A 1 104 ? 1.269 -9.376 10.929 1.00 91.44 104 HIS A O 1
ATOM 810 N N . ALA A 1 105 ? 1.068 -8.061 12.727 1.00 88.12 105 ALA A N 1
ATOM 811 C CA . ALA A 1 105 ? 2.465 -7.619 12.747 1.00 88.12 105 ALA A CA 1
ATOM 812 C C . ALA A 1 105 ? 3.491 -8.766 12.838 1.00 88.12 105 ALA A C 1
ATOM 814 O O . ALA A 1 105 ? 4.614 -8.6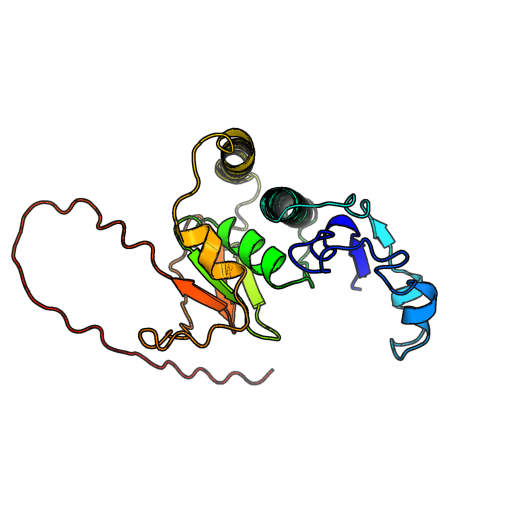29 12.362 1.00 88.12 105 ALA A O 1
ATOM 815 N N . ALA A 1 106 ? 3.114 -9.904 13.431 1.00 87.19 106 ALA A N 1
ATOM 816 C CA . ALA A 1 106 ? 3.963 -11.096 13.540 1.00 87.19 106 ALA A CA 1
ATOM 817 C C . ALA A 1 106 ? 3.737 -12.126 12.413 1.00 87.19 106 ALA A C 1
ATOM 819 O O . ALA A 1 106 ? 4.374 -13.184 12.392 1.00 87.19 106 ALA A O 1
ATOM 820 N N . GLN A 1 107 ? 2.806 -11.862 11.496 1.00 89.75 107 GLN A N 1
ATOM 821 C CA . GLN A 1 107 ? 2.439 -12.797 10.438 1.00 89.75 107 GLN A CA 1
ATOM 822 C C . GLN A 1 107 ? 3.163 -12.465 9.137 1.00 89.75 107 GLN A C 1
ATOM 824 O O . GLN A 1 107 ? 3.422 -11.305 8.823 1.00 89.75 107 GLN A O 1
ATOM 829 N N . VAL A 1 108 ? 3.474 -13.503 8.360 1.00 91.50 108 VAL A N 1
ATOM 830 C CA . VAL A 1 108 ? 4.075 -13.344 7.035 1.00 91.50 108 VAL A CA 1
ATOM 831 C C . VAL A 1 108 ? 2.994 -13.571 5.991 1.00 91.50 108 VAL A C 1
ATOM 833 O O . VAL A 1 108 ? 2.410 -14.653 5.921 1.00 91.50 108 VAL A O 1
ATOM 836 N N . VAL A 1 109 ? 2.739 -12.553 5.173 1.00 94.44 109 VAL A N 1
ATOM 837 C CA . VAL A 1 109 ? 1.882 -12.682 3.993 1.00 94.44 109 VAL A CA 1
ATOM 838 C C . VAL A 1 109 ? 2.678 -13.406 2.913 1.00 94.44 109 VAL A C 1
ATOM 840 O O . VAL A 1 109 ? 3.724 -12.928 2.481 1.00 94.44 109 VAL A O 1
ATOM 843 N N . VAL A 1 110 ? 2.203 -14.582 2.515 1.00 95.00 110 VAL A N 1
ATOM 844 C CA . VAL A 1 110 ? 2.841 -15.413 1.482 1.00 95.00 110 VAL A CA 1
ATOM 845 C C . VAL A 1 110 ? 2.388 -14.982 0.096 1.00 95.00 110 VAL A C 1
ATOM 847 O O . VAL A 1 110 ? 3.175 -14.991 -0.842 1.00 95.00 110 VAL A O 1
ATOM 850 N N . GLY A 1 111 ? 1.124 -14.586 -0.026 1.00 93.44 111 GLY A N 1
ATOM 851 C CA . GLY A 1 111 ? 0.540 -14.178 -1.291 1.00 93.44 111 GLY A CA 1
ATOM 852 C C . GLY A 1 111 ? -0.794 -13.476 -1.096 1.00 93.44 111 GLY A C 1
ATOM 853 O O . GLY A 1 111 ? -1.455 -13.627 -0.065 1.00 93.44 111 GLY A O 1
ATOM 854 N N . VAL A 1 112 ? -1.173 -12.704 -2.106 1.00 96.38 112 VAL A N 1
ATOM 855 C CA . VAL A 1 112 ? -2.479 -12.056 -2.222 1.00 96.38 112 VAL A CA 1
ATOM 856 C C . VAL A 1 112 ? -3.051 -12.505 -3.556 1.00 96.38 112 VAL A C 1
ATOM 858 O O . VAL A 1 112 ? -2.430 -12.296 -4.599 1.00 96.38 112 VAL A O 1
ATOM 861 N N . GLU A 1 113 ? -4.191 -13.182 -3.510 1.00 95.62 113 GLU A N 1
ATOM 862 C CA . GLU A 1 113 ? -4.890 -13.646 -4.703 1.00 95.62 113 GLU A CA 1
ATOM 863 C C . GLU A 1 113 ? -5.442 -12.457 -5.497 1.00 95.62 113 GLU A C 1
ATOM 865 O O . GLU A 1 113 ? -5.527 -11.326 -5.010 1.00 95.62 113 GLU A O 1
ATOM 870 N N . TYR A 1 114 ? -5.838 -12.704 -6.743 1.00 93.69 114 TYR A N 1
ATOM 871 C CA . TYR A 1 114 ? -6.497 -11.677 -7.540 1.00 93.69 114 TYR A CA 1
ATOM 872 C C . TYR A 1 114 ? -7.795 -11.219 -6.859 1.00 93.69 114 TYR A C 1
ATOM 874 O O . TYR A 1 114 ? -8.648 -12.035 -6.517 1.00 93.69 114 TYR A O 1
ATOM 882 N N . GLY A 1 115 ? -7.937 -9.907 -6.651 1.00 94.94 115 GLY A N 1
ATOM 883 C CA . GLY A 1 115 ? -9.048 -9.338 -5.879 1.00 94.94 115 GLY A CA 1
ATOM 884 C C . GLY A 1 115 ? -8.934 -9.544 -4.363 1.00 94.94 115 GLY A C 1
ATOM 885 O O . GLY A 1 115 ? -9.871 -9.215 -3.636 1.00 94.94 115 GLY A O 1
ATOM 886 N N . GLY A 1 116 ? -7.804 -10.067 -3.879 1.00 96.38 116 GLY A N 1
ATOM 887 C CA . GLY A 1 116 ? -7.528 -10.218 -2.460 1.00 96.38 116 GLY A CA 1
ATOM 888 C C . GLY A 1 116 ? -7.521 -8.868 -1.743 1.00 96.38 116 GLY A C 1
ATOM 889 O O . GLY A 1 116 ? -6.969 -7.878 -2.228 1.00 96.38 116 GLY A O 1
ATOM 890 N N . MET A 1 117 ? -8.153 -8.819 -0.575 1.00 97.44 117 MET A N 1
ATOM 891 C CA . MET A 1 117 ? -8.338 -7.600 0.202 1.00 97.44 117 MET A CA 1
ATOM 892 C C . MET A 1 117 ? -8.428 -7.900 1.695 1.00 97.44 117 MET A C 1
ATOM 894 O O . MET A 1 117 ? -8.706 -9.023 2.118 1.00 97.44 117 MET A O 1
ATOM 898 N N . PHE A 1 118 ? -8.253 -6.862 2.508 1.00 96.94 118 PHE A N 1
ATOM 899 C CA . PHE A 1 118 ? -8.653 -6.903 3.905 1.00 96.94 118 PHE A CA 1
ATOM 900 C C . PHE A 1 118 ? -9.507 -5.691 4.261 1.00 96.94 118 PHE A C 1
ATOM 902 O O . PHE A 1 118 ? -9.318 -4.595 3.734 1.00 96.94 118 PHE A O 1
ATOM 909 N N . LEU A 1 119 ? -10.445 -5.898 5.180 1.00 96.25 119 LEU A N 1
ATOM 910 C CA . LEU A 1 119 ? -11.253 -4.849 5.780 1.00 96.25 119 LEU A CA 1
ATOM 911 C C . LEU A 1 119 ? -10.795 -4.651 7.221 1.00 96.25 119 LEU A C 1
ATOM 913 O O . LEU A 1 119 ? -10.868 -5.575 8.027 1.00 96.25 119 LEU A O 1
ATOM 917 N N . ALA A 1 120 ? -10.347 -3.442 7.547 1.00 94.25 120 ALA A N 1
ATOM 918 C CA . ALA A 1 120 ? -9.953 -3.064 8.897 1.00 94.25 120 ALA A CA 1
ATOM 919 C C . ALA A 1 120 ? -10.952 -2.065 9.491 1.00 94.25 120 ALA A C 1
ATOM 921 O O . ALA A 1 120 ? -11.250 -1.034 8.893 1.00 94.25 120 ALA A O 1
ATOM 922 N N . ARG A 1 121 ? -11.437 -2.348 10.700 1.00 92.38 121 ARG A N 1
ATOM 923 C CA . ARG A 1 121 ? -12.359 -1.496 11.454 1.00 92.38 121 ARG A CA 1
ATOM 924 C C . ARG A 1 121 ? -11.802 -1.215 12.842 1.00 92.38 121 ARG A C 1
ATOM 926 O O . ARG A 1 121 ? -11.507 -2.141 13.590 1.00 92.38 121 ARG A O 1
ATOM 933 N N . SER A 1 122 ? -11.721 0.055 13.226 1.00 87.50 122 SER A N 1
ATOM 934 C CA . SER A 1 122 ? -11.401 0.423 14.608 1.00 87.50 122 SER A CA 1
ATOM 935 C C . SER A 1 122 ? -12.629 0.226 15.509 1.00 87.50 122 SER A C 1
ATOM 937 O O . SER A 1 122 ? -13.704 0.762 15.238 1.00 87.50 122 SER A O 1
ATOM 939 N N . ARG A 1 123 ? -12.479 -0.556 16.582 1.00 80.62 123 ARG A N 1
ATOM 940 C CA . ARG A 1 123 ? -13.492 -0.870 17.606 1.00 80.62 123 ARG A CA 1
ATOM 941 C C . ARG A 1 123 ? -13.606 0.192 18.704 1.00 80.62 123 ARG A C 1
ATOM 943 O O . ARG A 1 123 ? -14.501 0.106 19.538 1.00 80.62 123 ARG A O 1
ATOM 950 N N . GLY A 1 124 ? -12.748 1.208 18.706 1.00 70.06 124 GLY A N 1
ATOM 951 C CA . GLY A 1 124 ? -12.752 2.258 19.719 1.00 70.06 124 GLY A CA 1
ATOM 952 C C . GLY A 1 124 ? -12.909 3.641 19.106 1.00 70.06 124 GLY A C 1
ATOM 953 O O . GLY A 1 124 ? -11.916 4.291 18.810 1.00 70.06 124 GLY A O 1
ATOM 954 N N . ARG A 1 125 ? -14.144 4.155 19.019 1.00 56.34 125 ARG A N 1
ATOM 955 C CA . ARG A 1 125 ? -14.402 5.607 18.884 1.00 56.34 125 ARG A CA 1
ATOM 956 C C . ARG A 1 125 ? -14.230 6.341 20.225 1.00 56.34 125 ARG A C 1
ATOM 958 O O . ARG A 1 125 ? -14.900 7.347 20.460 1.00 56.34 125 ARG A O 1
ATOM 965 N N . SER A 1 126 ? -13.393 5.829 21.135 1.00 50.56 126 SER A N 1
ATOM 966 C CA . SER A 1 126 ? -13.067 6.575 22.350 1.00 50.56 126 SER A CA 1
ATOM 967 C C . SER A 1 126 ? -12.355 7.842 21.903 1.00 50.56 126 SER A C 1
ATOM 969 O O . SER A 1 126 ? -11.265 7.801 21.332 1.00 50.56 126 SER A O 1
ATOM 971 N N . ARG A 1 127 ? -13.063 8.961 22.031 1.00 51.28 127 ARG A N 1
ATOM 972 C CA . ARG A 1 127 ? -12.630 10.259 21.540 1.00 51.28 127 ARG A CA 1
ATOM 973 C C . ARG A 1 127 ? -11.290 10.594 22.208 1.00 51.28 127 ARG A C 1
ATOM 975 O O . ARG A 1 127 ? -11.181 10.514 23.424 1.00 51.28 127 ARG A O 1
ATOM 982 N N . PHE A 1 128 ? -10.316 11.019 21.405 1.00 50.81 128 PHE A N 1
ATOM 983 C CA . PHE A 1 128 ? -9.099 11.717 21.844 1.00 50.81 128 PHE A CA 1
ATOM 984 C C . PHE A 1 128 ? -7.953 10.918 22.486 1.00 50.81 128 PHE A C 1
ATOM 986 O O . PHE A 1 128 ? -7.315 11.407 23.413 1.00 50.81 128 PHE A O 1
ATOM 993 N N . ALA A 1 129 ? -7.537 9.798 21.896 1.00 52.81 129 ALA A N 1
ATOM 994 C CA . ALA A 1 129 ? -6.105 9.481 21.907 1.00 52.81 129 ALA A CA 1
ATOM 995 C C . ALA A 1 129 ? -5.720 8.694 20.648 1.00 52.81 129 ALA A C 1
ATOM 997 O O . ALA A 1 129 ? -6.240 7.593 20.464 1.00 52.81 129 ALA A O 1
ATOM 998 N N . PRO A 1 130 ? -4.827 9.202 19.767 1.00 54.66 130 PRO A N 1
ATOM 999 C CA . PRO A 1 130 ? -4.172 8.306 18.821 1.00 54.66 130 PRO A CA 1
ATOM 1000 C C . PRO A 1 130 ? -3.542 7.180 19.652 1.00 54.66 130 PRO A C 1
ATOM 1002 O O . PRO A 1 130 ? -2.901 7.486 20.663 1.00 54.66 130 PRO A O 1
ATOM 1005 N N . PRO A 1 131 ? -3.750 5.894 19.312 1.00 54.69 131 PRO A N 1
ATOM 1006 C CA . PRO A 1 131 ? -3.173 4.820 20.102 1.00 54.69 131 PRO A CA 1
ATOM 1007 C C . PRO A 1 131 ? -1.670 5.079 20.174 1.00 54.69 131 PRO A C 1
ATOM 1009 O O . PRO A 1 131 ? -1.035 5.279 19.139 1.00 54.69 131 PRO A O 1
ATOM 1012 N N . ALA A 1 132 ? -1.093 5.099 21.379 1.00 55.28 132 ALA A N 1
ATOM 1013 C CA . ALA A 1 132 ? 0.339 5.348 21.590 1.00 55.28 132 ALA A CA 1
ATOM 1014 C C . ALA A 1 132 ? 1.233 4.432 20.719 1.00 55.28 132 ALA A C 1
ATOM 1016 O O . ALA A 1 132 ? 2.391 4.735 20.448 1.00 55.28 132 ALA A O 1
ATOM 1017 N N . ARG A 1 133 ? 0.666 3.331 20.208 1.00 54.28 133 ARG A N 1
ATOM 1018 C CA . ARG A 1 133 ? 1.292 2.379 19.289 1.00 54.28 133 ARG A CA 1
ATOM 1019 C C . ARG A 1 133 ? 1.270 2.747 17.803 1.00 54.28 133 ARG A C 1
ATOM 1021 O O . ARG A 1 133 ? 2.074 2.199 17.064 1.00 54.28 133 ARG A O 1
ATOM 1028 N N . LEU A 1 134 ? 0.450 3.693 17.338 1.00 54.84 134 LEU A N 1
ATOM 1029 C CA . LEU A 1 134 ? 0.595 4.233 15.972 1.00 54.84 134 LEU A CA 1
ATOM 1030 C C . LEU A 1 134 ? 1.935 4.978 15.825 1.00 54.84 134 LEU A C 1
ATOM 1032 O O . LEU A 1 134 ? 2.550 4.948 14.764 1.00 54.84 134 LEU A O 1
ATOM 1036 N N . VAL A 1 135 ? 2.436 5.555 16.923 1.00 52.41 135 VAL A N 1
ATOM 1037 C CA . VAL A 1 135 ? 3.808 6.076 17.017 1.00 52.41 135 VAL A CA 1
ATOM 1038 C C . VAL A 1 135 ? 4.826 4.926 17.026 1.00 52.41 135 VAL A C 1
ATOM 1040 O O . VAL A 1 135 ? 5.842 5.004 16.344 1.00 52.41 135 VAL A O 1
ATOM 1043 N N . GLN A 1 136 ? 4.541 3.799 17.693 1.00 55.09 136 GLN A N 1
ATOM 1044 C CA . GLN A 1 136 ? 5.389 2.598 17.589 1.00 55.09 136 GLN A CA 1
ATOM 1045 C C . GLN A 1 136 ? 5.415 1.992 16.181 1.00 55.09 136 GLN A C 1
ATOM 1047 O O . GLN A 1 136 ? 6.464 1.510 15.780 1.00 55.09 136 GLN A O 1
ATOM 1052 N N . ALA A 1 137 ? 4.335 2.060 15.399 1.00 55.19 137 ALA A N 1
ATOM 1053 C CA . ALA A 1 137 ? 4.345 1.633 13.998 1.00 55.19 137 ALA A CA 1
ATOM 1054 C C . ALA A 1 137 ? 5.300 2.492 13.149 1.00 55.19 137 ALA A C 1
ATOM 1056 O O . ALA A 1 137 ? 5.977 1.965 12.273 1.00 55.19 137 ALA A O 1
ATOM 1057 N N . GLN A 1 138 ? 5.447 3.786 13.459 1.00 56.06 138 GLN A N 1
ATOM 1058 C CA . GLN A 1 138 ? 6.485 4.636 12.858 1.00 56.06 138 GLN A CA 1
ATOM 1059 C C . GLN A 1 138 ? 7.896 4.226 13.306 1.00 56.06 138 GLN A C 1
ATOM 1061 O O . GLN A 1 138 ? 8.819 4.248 12.496 1.00 56.06 138 GLN A O 1
ATOM 1066 N N . HIS A 1 139 ? 8.073 3.801 14.562 1.00 53.53 139 HIS A N 1
ATOM 1067 C CA . HIS A 1 139 ? 9.338 3.222 15.032 1.00 53.53 139 HIS A CA 1
ATOM 1068 C C . HIS A 1 139 ? 9.635 1.856 14.401 1.00 53.53 139 HIS A C 1
ATOM 1070 O O . HIS A 1 139 ? 10.797 1.567 14.135 1.00 53.53 139 HIS A O 1
ATOM 1076 N N . LEU A 1 140 ? 8.614 1.043 14.118 1.00 53.59 140 LEU A N 1
ATOM 1077 C CA . LEU A 1 140 ? 8.739 -0.223 13.401 1.00 53.59 140 LEU A CA 1
ATOM 1078 C C . LEU A 1 140 ? 9.116 0.032 11.940 1.00 53.59 140 LEU A C 1
ATOM 1080 O O . LEU A 1 140 ? 10.023 -0.612 11.436 1.00 53.59 140 LEU A O 1
ATOM 1084 N N . LEU A 1 141 ? 8.505 1.032 11.296 1.00 55.81 141 LEU A N 1
ATOM 1085 C CA . LEU A 1 141 ? 8.920 1.526 9.983 1.00 55.81 141 LEU A CA 1
ATOM 1086 C C . LEU A 1 141 ? 10.387 1.964 10.017 1.00 55.81 141 LEU A C 1
ATOM 1088 O O . LEU A 1 141 ? 11.182 1.543 9.188 1.00 55.81 141 LEU A O 1
ATOM 1092 N N . ALA A 1 142 ? 10.771 2.759 11.018 1.00 53.31 142 ALA A N 1
ATOM 1093 C CA . ALA A 1 142 ? 12.148 3.197 11.198 1.00 53.31 142 ALA A CA 1
ATOM 1094 C C . ALA A 1 142 ? 13.100 2.021 11.465 1.00 53.31 142 ALA A C 1
ATOM 1096 O O . ALA A 1 142 ? 14.231 2.063 11.003 1.00 53.31 142 ALA A O 1
ATOM 1097 N N . TRP A 1 143 ? 12.664 0.972 12.165 1.00 55.72 143 TRP A N 1
ATOM 1098 C CA . TRP A 1 143 ? 13.437 -0.248 12.405 1.00 55.72 143 TRP A CA 1
ATOM 1099 C C . TRP A 1 143 ? 13.579 -1.094 11.134 1.00 55.72 143 TRP A C 1
ATOM 1101 O O . TRP A 1 143 ? 14.698 -1.439 10.766 1.00 55.72 143 TRP A O 1
ATOM 1111 N N . VAL A 1 144 ? 12.489 -1.334 10.400 1.00 55.75 144 VAL A N 1
ATOM 1112 C CA . VAL A 1 144 ? 12.485 -2.011 9.088 1.00 55.75 144 VAL A CA 1
ATOM 1113 C C . VAL A 1 144 ? 13.391 -1.276 8.094 1.00 55.75 144 VAL A C 1
ATOM 1115 O O . VAL A 1 144 ? 14.136 -1.909 7.349 1.00 55.75 144 VAL A O 1
ATOM 1118 N N . MET A 1 145 ? 13.394 0.057 8.129 1.00 56.34 145 MET A N 1
ATOM 1119 C CA . MET A 1 145 ? 14.261 0.887 7.288 1.00 56.34 145 MET A CA 1
ATOM 1120 C C . MET A 1 145 ? 15.714 0.970 7.804 1.00 56.34 145 MET A C 1
ATOM 1122 O O . MET A 1 145 ? 16.615 1.241 7.018 1.00 56.34 145 MET A O 1
ATOM 1126 N N . ARG A 1 146 ? 15.981 0.738 9.102 1.00 47.19 146 ARG A N 1
ATOM 1127 C CA . ARG A 1 146 ? 17.316 0.884 9.732 1.00 47.19 146 ARG A CA 1
ATOM 1128 C C . ARG A 1 146 ? 18.072 -0.441 9.901 1.00 47.19 146 ARG A C 1
ATOM 1130 O O . ARG A 1 146 ? 19.297 -0.426 9.953 1.00 47.19 146 ARG A O 1
ATOM 1137 N N . CYS A 1 147 ? 17.388 -1.583 9.952 1.00 42.19 147 CYS A N 1
ATOM 1138 C CA . CYS A 1 147 ? 18.004 -2.909 10.105 1.00 42.19 147 CYS A CA 1
ATOM 1139 C C . CYS A 1 147 ? 18.434 -3.573 8.781 1.00 42.19 147 CYS A C 1
ATOM 1141 O O . CYS A 1 147 ? 18.951 -4.688 8.806 1.00 42.19 147 CYS A O 1
ATOM 1143 N N . GLY A 1 148 ? 18.315 -2.882 7.642 1.00 44.09 148 GLY A N 1
ATOM 1144 C CA . GLY A 1 148 ? 18.677 -3.371 6.300 1.00 44.09 148 GLY A CA 1
ATOM 1145 C C . GLY A 1 148 ? 20.170 -3.631 6.022 1.00 44.09 148 GLY A C 1
ATOM 1146 O O . GLY A 1 148 ? 20.543 -3.788 4.867 1.00 44.09 148 GLY A O 1
ATOM 1147 N N . GLY A 1 149 ? 21.040 -3.678 7.038 1.00 39.72 149 GLY A N 1
ATOM 1148 C CA . GLY A 1 149 ? 22.462 -4.032 6.885 1.00 39.72 149 GLY A CA 1
ATOM 1149 C C . GLY A 1 149 ? 22.810 -5.483 7.247 1.00 39.72 149 GLY A C 1
ATOM 1150 O O . GLY A 1 149 ? 23.928 -5.928 6.997 1.00 39.72 149 GLY A O 1
ATOM 1151 N N . GLY A 1 150 ? 21.883 -6.231 7.854 1.00 35.25 150 GLY A N 1
ATOM 1152 C CA . GLY A 1 150 ? 22.105 -7.607 8.299 1.00 35.25 150 GLY A CA 1
ATOM 1153 C C . GLY A 1 150 ? 21.362 -8.605 7.419 1.00 35.25 150 GLY A C 1
ATOM 1154 O O . GLY A 1 150 ? 20.139 -8.606 7.404 1.00 35.25 150 GLY A O 1
ATOM 1155 N N . ARG A 1 151 ? 22.121 -9.439 6.698 1.00 41.06 151 ARG A N 1
ATOM 1156 C CA . ARG A 1 151 ? 21.707 -10.607 5.893 1.00 41.06 151 ARG A CA 1
ATOM 1157 C C . ARG A 1 151 ? 20.263 -11.075 6.161 1.00 41.06 151 ARG A C 1
ATOM 1159 O O . ARG A 1 151 ? 19.987 -11.673 7.200 1.00 41.06 151 ARG A O 1
ATOM 1166 N N . ALA A 1 152 ? 19.367 -10.828 5.207 1.00 36.38 152 ALA A N 1
ATOM 1167 C CA . ALA A 1 152 ? 17.964 -11.204 5.307 1.00 36.38 152 ALA A CA 1
ATOM 1168 C C . ALA A 1 152 ? 17.776 -12.724 5.516 1.00 36.38 152 ALA A C 1
ATOM 1170 O O . ALA A 1 152 ? 18.510 -13.529 4.925 1.00 36.38 152 ALA A O 1
ATOM 1171 N N . PRO A 1 153 ? 16.797 -13.151 6.335 1.00 39.12 153 PRO A N 1
ATOM 1172 C CA . PRO A 1 153 ? 16.429 -14.557 6.446 1.00 39.12 153 PRO A CA 1
ATOM 1173 C C . PRO A 1 153 ? 15.874 -15.078 5.110 1.00 39.12 153 PRO A C 1
ATOM 1175 O O . PRO A 1 153 ? 15.244 -14.350 4.347 1.00 39.12 153 PRO A O 1
ATOM 1178 N N . ALA A 1 154 ? 16.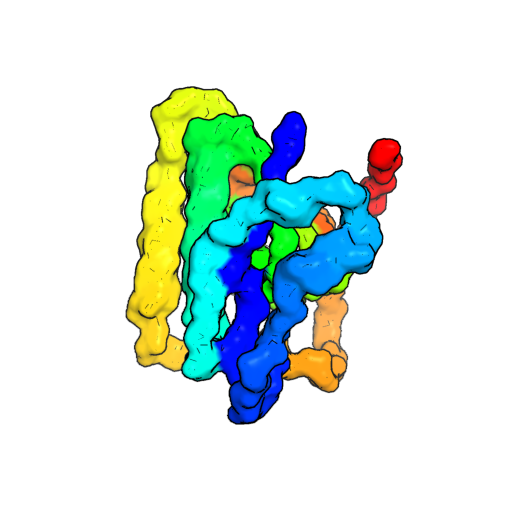061 -16.375 4.848 1.00 41.84 154 ALA A N 1
ATOM 1179 C CA . ALA A 1 154 ? 15.749 -17.063 3.586 1.00 41.84 154 ALA A CA 1
ATOM 1180 C C . ALA A 1 154 ? 14.299 -16.915 3.055 1.00 41.84 154 ALA A C 1
ATOM 1182 O O . ALA A 1 154 ? 14.023 -17.311 1.924 1.00 41.84 154 ALA A O 1
ATOM 1183 N N . ALA A 1 155 ? 13.383 -16.331 3.833 1.00 39.84 155 ALA A N 1
ATOM 1184 C CA . ALA A 1 155 ? 12.008 -16.036 3.435 1.00 39.84 155 ALA A CA 1
ATOM 1185 C C . ALA A 1 155 ? 11.903 -14.987 2.309 1.00 39.84 155 ALA A C 1
ATOM 1187 O O . ALA A 1 155 ? 10.917 -14.987 1.578 1.00 39.84 155 ALA A O 1
ATOM 1188 N N . GLU A 1 156 ? 12.917 -14.138 2.116 1.00 36.72 156 GLU A N 1
ATOM 1189 C CA . GLU A 1 156 ? 12.889 -13.085 1.087 1.00 36.72 156 GLU A CA 1
ATOM 1190 C C . GLU A 1 156 ? 12.958 -13.634 -0.353 1.00 36.72 156 GLU A C 1
ATOM 1192 O O . GLU A 1 156 ? 12.506 -12.985 -1.292 1.00 36.72 156 GLU A O 1
ATOM 1197 N N . ARG A 1 157 ? 13.416 -14.883 -0.533 1.00 42.75 157 ARG A N 1
ATOM 1198 C CA . ARG A 1 157 ? 13.409 -15.572 -1.838 1.00 42.75 157 ARG A CA 1
ATOM 1199 C C . ARG A 1 157 ? 12.044 -16.138 -2.236 1.00 42.75 157 ARG A C 1
ATOM 1201 O O . ARG A 1 157 ? 11.863 -16.475 -3.397 1.00 42.75 157 ARG A O 1
ATOM 1208 N N . ALA A 1 158 ? 11.097 -16.259 -1.304 1.00 43.69 158 ALA A N 1
ATOM 1209 C CA . ALA A 1 158 ? 9.824 -16.934 -1.568 1.00 43.69 158 ALA A CA 1
ATOM 1210 C C . ALA A 1 158 ? 8.808 -16.061 -2.321 1.00 43.69 158 ALA A C 1
ATOM 1212 O O . ALA A 1 158 ? 7.857 -16.589 -2.882 1.00 43.69 158 ALA A O 1
ATOM 1213 N N . PHE A 1 159 ? 8.995 -14.739 -2.341 1.00 37.53 159 PHE A N 1
ATOM 1214 C CA . PHE A 1 159 ? 8.019 -13.817 -2.927 1.00 37.53 159 PHE A CA 1
ATOM 1215 C C . PHE A 1 159 ? 8.284 -13.503 -4.417 1.00 37.53 159 PHE A C 1
ATOM 1217 O O . PHE A 1 159 ? 7.389 -13.056 -5.125 1.00 37.53 159 PHE A O 1
ATOM 1224 N N . GLY A 1 160 ? 9.506 -13.750 -4.910 1.00 38.78 160 GLY A N 1
ATOM 1225 C CA . GLY A 1 160 ? 9.944 -13.381 -6.266 1.00 38.78 160 GLY A CA 1
ATOM 1226 C C . GLY A 1 160 ? 9.932 -14.499 -7.315 1.00 38.78 160 GLY A C 1
ATOM 1227 O O . GLY A 1 160 ? 10.285 -14.235 -8.458 1.00 38.78 160 GLY A O 1
ATOM 1228 N N . ASP A 1 161 ? 9.554 -15.729 -6.960 1.00 41.00 161 ASP A N 1
ATOM 1229 C CA . ASP A 1 161 ? 9.545 -16.884 -7.874 1.00 41.00 161 ASP A CA 1
ATOM 1230 C C . ASP A 1 161 ? 8.087 -17.274 -8.184 1.00 41.00 161 ASP A C 1
ATOM 1232 O O . ASP A 1 161 ? 7.541 -18.210 -7.603 1.00 41.00 161 ASP A O 1
ATOM 1236 N N . LYS A 1 162 ? 7.411 -16.482 -9.033 1.00 43.78 162 LYS A N 1
ATOM 1237 C CA . LYS A 1 162 ? 5.984 -16.678 -9.376 1.00 43.78 162 LYS A CA 1
ATOM 1238 C C . LYS A 1 162 ? 5.720 -17.928 -10.232 1.00 43.78 162 LYS A C 1
ATOM 1240 O O . LYS A 1 162 ? 4.574 -18.359 -10.299 1.00 43.78 162 LYS A O 1
ATOM 1245 N N . ASP A 1 163 ? 6.762 -18.534 -10.810 1.00 36.91 163 ASP A N 1
ATOM 1246 C CA . ASP A 1 163 ? 6.649 -19.682 -11.724 1.00 36.91 163 ASP A CA 1
ATOM 1247 C C . ASP A 1 163 ? 7.094 -21.017 -11.108 1.00 36.91 163 ASP A C 1
ATOM 1249 O O . ASP A 1 163 ? 7.003 -22.071 -11.745 1.00 36.91 163 ASP A O 1
ATOM 1253 N N . ARG A 1 164 ? 7.519 -21.025 -9.840 1.00 38.91 164 ARG A N 1
ATOM 1254 C CA . ARG A 1 164 ? 7.689 -22.277 -9.105 1.00 38.91 164 ARG A CA 1
ATOM 1255 C C . ARG A 1 164 ? 6.353 -22.724 -8.521 1.00 38.91 164 ARG A C 1
ATOM 1257 O O . ARG A 1 164 ? 5.967 -22.321 -7.425 1.00 38.91 164 ARG A O 1
ATOM 1264 N N . VAL A 1 165 ? 5.697 -23.650 -9.219 1.00 34.91 165 VAL A N 1
ATOM 1265 C CA . VAL A 1 165 ? 4.750 -24.590 -8.602 1.00 34.91 165 VAL A CA 1
ATOM 1266 C C . VAL A 1 165 ? 5.547 -25.420 -7.595 1.00 34.91 165 VAL A C 1
ATOM 1268 O O . VAL A 1 165 ? 6.148 -26.439 -7.923 1.00 34.91 165 VAL A O 1
ATOM 1271 N N . VAL A 1 166 ? 5.667 -24.916 -6.371 1.00 38.66 166 VAL A N 1
ATOM 1272 C CA . VAL A 1 166 ? 6.198 -25.697 -5.260 1.00 38.66 166 VAL A CA 1
ATOM 1273 C C . VAL A 1 166 ? 5.073 -26.633 -4.842 1.00 38.66 166 VAL A C 1
ATOM 1275 O O . VAL A 1 166 ? 4.076 -26.168 -4.293 1.00 38.66 166 VAL A O 1
ATOM 1278 N N . ASP A 1 167 ? 5.246 -27.935 -5.079 1.00 37.62 167 ASP A N 1
ATOM 1279 C CA . ASP A 1 167 ? 4.508 -28.997 -4.385 1.00 37.62 167 ASP A CA 1
ATOM 1280 C C . ASP A 1 167 ? 4.845 -28.903 -2.887 1.00 37.62 167 ASP A C 1
ATOM 1282 O O . ASP A 1 167 ? 5.734 -29.567 -2.352 1.00 37.62 167 ASP A O 1
ATOM 1286 N N . GLY A 1 168 ? 4.208 -27.943 -2.225 1.00 41.03 168 GLY A N 1
ATOM 1287 C CA . GLY A 1 168 ? 4.372 -27.602 -0.824 1.00 41.03 168 GLY A CA 1
ATOM 1288 C C . GLY A 1 168 ? 3.093 -27.904 -0.050 1.00 41.03 168 GLY A C 1
ATOM 1289 O O . GLY A 1 168 ? 2.021 -28.023 -0.645 1.00 41.03 168 GLY A O 1
ATOM 1290 N N . PRO A 1 169 ? 3.187 -28.043 1.283 1.00 40.34 169 PRO A N 1
ATOM 1291 C CA . PRO A 1 169 ? 2.056 -28.425 2.118 1.00 40.34 169 PRO A CA 1
ATOM 1292 C C . PRO A 1 169 ? 0.878 -27.472 1.900 1.00 40.34 169 PRO A C 1
ATOM 1294 O O . PRO A 1 169 ? 1.065 -26.257 1.890 1.00 40.34 169 PRO A O 1
ATOM 1297 N N . GLU A 1 170 ? -0.308 -28.061 1.737 1.00 42.38 170 GLU A N 1
ATOM 1298 C CA . GLU A 1 170 ? -1.614 -27.436 1.501 1.00 42.38 170 GLU A CA 1
ATOM 1299 C C . GLU A 1 170 ? -1.720 -26.031 2.131 1.00 42.38 170 GLU A C 1
ATOM 1301 O O . GLU A 1 170 ? -1.941 -25.872 3.337 1.00 42.38 170 GLU A O 1
ATOM 1306 N N . LEU A 1 171 ? -1.512 -24.995 1.309 1.00 42.72 171 LEU A N 1
ATOM 1307 C CA . LEU A 1 171 ? -1.685 -23.598 1.701 1.00 42.72 171 LEU A CA 1
ATOM 1308 C C . LEU A 1 171 ? -3.166 -23.384 2.013 1.00 42.72 171 LEU A C 1
ATOM 1310 O O . LEU A 1 171 ? -4.018 -23.376 1.127 1.00 42.72 171 LEU A O 1
ATOM 1314 N N . LYS A 1 172 ? -3.492 -23.238 3.297 1.00 47.34 172 LYS A N 1
ATOM 1315 C CA . LYS A 1 172 ? -4.868 -22.992 3.725 1.00 47.34 172 LYS A CA 1
ATOM 1316 C C . LYS A 1 172 ? -5.208 -21.524 3.473 1.00 47.34 172 LYS A C 1
ATOM 1318 O O . LYS A 1 172 ? -4.658 -20.644 4.133 1.00 47.34 172 LYS A O 1
ATOM 1323 N N . VAL A 1 173 ? -6.157 -21.271 2.571 1.00 47.44 173 VAL A N 1
ATOM 1324 C CA . VAL A 1 173 ? -6.898 -20.002 2.531 1.00 47.44 173 VAL A CA 1
ATOM 1325 C C . VAL A 1 173 ? -7.678 -19.923 3.837 1.00 47.44 173 VAL A C 1
ATOM 1327 O O . VAL A 1 173 ? -8.686 -20.608 4.030 1.00 47.44 173 VAL A O 1
ATOM 1330 N N . LEU A 1 174 ? -7.157 -19.163 4.791 1.00 45.00 174 LEU A N 1
ATOM 1331 C CA . LEU A 1 174 ? -7.800 -19.001 6.080 1.00 45.00 174 LEU A CA 1
ATOM 1332 C C . LEU A 1 174 ? -8.645 -17.727 6.048 1.00 45.00 174 LEU A C 1
ATOM 1334 O O . LEU A 1 174 ? -8.111 -16.622 6.019 1.00 45.00 174 LEU A O 1
ATOM 1338 N N . ASN A 1 175 ? -9.966 -17.883 6.155 1.00 44.94 175 ASN A N 1
ATOM 1339 C CA . ASN A 1 175 ? -10.834 -16.810 6.637 1.00 44.94 175 ASN A CA 1
ATOM 1340 C C . ASN A 1 175 ? -10.564 -16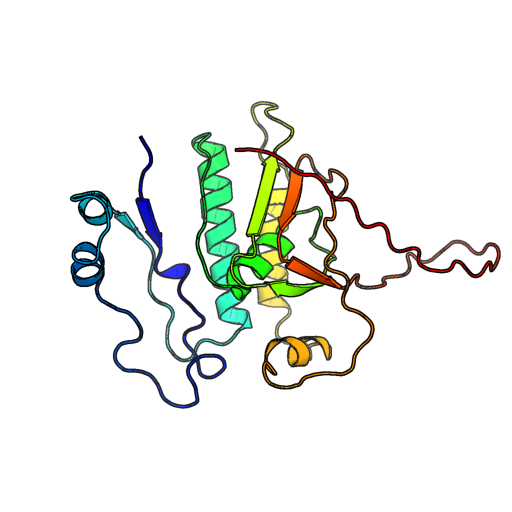.643 8.138 1.00 44.94 175 ASN A C 1
ATOM 1342 O O . ASN A 1 175 ? -11.283 -17.177 8.986 1.00 44.94 175 ASN A O 1
ATOM 1346 N N . VAL A 1 176 ? -9.457 -15.981 8.475 1.00 51.62 176 VAL A N 1
ATOM 1347 C CA . VAL A 1 176 ? -9.115 -15.696 9.866 1.00 51.62 176 VAL A CA 1
ATOM 1348 C C . VAL A 1 176 ? -9.892 -14.459 10.287 1.00 51.62 176 VAL A C 1
ATOM 1350 O O . VAL A 1 176 ? -9.582 -13.343 9.876 1.00 51.62 176 VAL A O 1
ATOM 1353 N N . HIS A 1 177 ? -10.873 -14.638 11.166 1.00 49.62 177 HIS A N 1
ATOM 1354 C CA . HIS A 1 177 ? -11.247 -13.561 12.071 1.00 49.62 177 HIS A CA 1
ATOM 1355 C C . HIS A 1 177 ? -10.126 -13.442 13.099 1.00 49.62 177 HIS A C 1
ATOM 1357 O O . HIS A 1 177 ? -10.093 -14.186 14.081 1.00 49.62 177 HIS A O 1
ATOM 1363 N N . ALA A 1 178 ? -9.152 -12.570 12.838 1.00 54.34 178 ALA A N 1
ATOM 1364 C CA . ALA A 1 178 ? -8.085 -12.343 13.798 1.00 54.34 178 ALA A CA 1
ATOM 1365 C C . ALA A 1 178 ? -8.701 -11.744 15.069 1.00 54.34 178 ALA A C 1
ATOM 1367 O O . ALA A 1 178 ? -9.506 -10.810 15.001 1.00 54.34 178 ALA A O 1
ATOM 1368 N N . ALA A 1 179 ? -8.347 -12.313 16.224 1.00 50.44 179 ALA A N 1
ATOM 1369 C CA . ALA A 1 179 ? -8.759 -11.794 17.518 1.00 50.44 179 ALA A CA 1
ATOM 1370 C C . ALA A 1 179 ? -8.424 -10.298 17.588 1.00 50.44 179 ALA A C 1
ATOM 1372 O O . ALA A 1 179 ? -7.352 -9.877 17.152 1.00 50.44 179 ALA A O 1
ATOM 1373 N N . ALA A 1 180 ? -9.360 -9.500 18.100 1.00 56.53 180 ALA A N 1
ATOM 1374 C CA . ALA A 1 180 ? -9.198 -8.058 18.195 1.00 56.53 180 ALA A CA 1
ATOM 1375 C C . ALA A 1 180 ? -7.998 -7.730 19.088 1.00 56.53 180 ALA A C 1
ATOM 1377 O O . ALA A 1 180 ? -8.104 -7.762 20.312 1.00 56.53 180 ALA A O 1
ATOM 1378 N N . SER A 1 181 ? -6.861 -7.420 18.477 1.00 60.03 181 SER A N 1
ATOM 1379 C CA . SER A 1 181 ? -5.737 -6.814 19.169 1.00 60.03 181 SER A CA 1
ATOM 1380 C C . SER A 1 181 ? -5.807 -5.302 18.973 1.00 60.03 181 SER A C 1
ATOM 1382 O O . SER A 1 181 ? -6.215 -4.800 17.923 1.00 60.03 181 SER A O 1
ATOM 1384 N N . ASP A 1 182 ? -5.482 -4.566 20.033 1.00 68.75 182 ASP A N 1
ATOM 1385 C CA . ASP A 1 182 ? -5.306 -3.110 20.018 1.00 68.75 182 ASP A CA 1
ATOM 1386 C C . ASP A 1 182 ? -6.477 -2.308 19.420 1.00 68.75 182 ASP A C 1
ATOM 1388 O O . ASP A 1 182 ? -6.293 -1.252 18.815 1.00 68.75 182 ASP A O 1
ATOM 1392 N N . GLY A 1 183 ? -7.704 -2.805 19.595 1.00 84.31 183 GLY A N 1
ATOM 1393 C CA . GLY A 1 183 ? -8.908 -2.108 19.157 1.00 84.31 183 GLY A CA 1
ATOM 1394 C C . GLY A 1 183 ? -9.128 -2.112 17.646 1.00 84.31 183 GLY A C 1
ATOM 1395 O O . GLY A 1 183 ? -9.960 -1.340 17.186 1.00 84.31 183 GLY A O 1
ATOM 1396 N N . TRP A 1 184 ? -8.455 -2.969 16.876 1.00 88.06 184 TRP A N 1
ATOM 1397 C CA . TRP A 1 184 ? -8.757 -3.178 15.459 1.00 88.06 184 TRP A CA 1
ATOM 1398 C C . TRP A 1 184 ? -9.386 -4.548 15.222 1.00 88.06 184 TRP A C 1
ATOM 1400 O O . TRP A 1 184 ? -8.974 -5.564 15.776 1.00 88.06 184 TRP A O 1
ATOM 1410 N N . GLU A 1 185 ? -10.396 -4.569 14.369 1.00 91.69 185 GLU A N 1
ATOM 1411 C CA . GLU A 1 185 ? -10.995 -5.767 13.805 1.00 91.69 185 GLU A CA 1
ATOM 1412 C C . GLU A 1 185 ? -10.597 -5.848 12.340 1.00 91.69 185 GLU A C 1
ATOM 1414 O O . GLU A 1 185 ? -10.845 -4.909 11.588 1.00 91.69 185 GLU A O 1
ATOM 1419 N N . VAL A 1 186 ? -9.965 -6.950 11.949 1.00 93.38 186 VAL A N 1
ATOM 1420 C CA . VAL A 1 186 ? -9.477 -7.150 10.585 1.00 93.38 186 VAL A CA 1
ATOM 1421 C C . VAL A 1 186 ? -10.106 -8.414 10.016 1.00 93.38 186 VAL A C 1
ATOM 1423 O O . VAL A 1 186 ? -10.078 -9.464 10.658 1.00 93.38 186 VAL A O 1
ATOM 1426 N N . GLN A 1 187 ? -10.691 -8.292 8.829 1.00 95.00 187 GLN A N 1
ATOM 1427 C CA . GLN A 1 187 ? -11.256 -9.388 8.046 1.00 95.00 187 GLN A CA 1
ATOM 1428 C C . GLN A 1 187 ? -10.439 -9.543 6.767 1.00 95.00 187 GLN A C 1
ATOM 1430 O O . GLN A 1 187 ? -10.104 -8.541 6.138 1.00 95.00 187 GLN A O 1
ATOM 1435 N N . LEU A 1 188 ? -10.112 -10.777 6.394 1.00 95.56 188 LEU A N 1
ATOM 1436 C CA . LEU A 1 188 ? -9.271 -11.091 5.239 1.00 95.56 188 LEU A CA 1
ATOM 1437 C C . LEU A 1 188 ? -10.085 -11.826 4.176 1.00 95.56 188 LEU A C 1
ATOM 1439 O O . LEU A 1 188 ? -10.888 -12.694 4.513 1.00 95.56 188 LEU A O 1
ATOM 1443 N N . HIS A 1 189 ? -9.819 -11.529 2.907 1.00 96.19 189 HIS A N 1
ATOM 1444 C CA . HIS A 1 189 ? -10.381 -12.224 1.753 1.00 96.19 189 HIS A CA 1
ATOM 1445 C C . HIS A 1 189 ? -9.280 -12.441 0.712 1.00 96.19 189 HIS A C 1
ATOM 1447 O O . HIS A 1 189 ? -8.654 -11.476 0.286 1.00 96.19 189 HIS A O 1
ATOM 1453 N N . GLY A 1 190 ? -9.021 -13.689 0.309 1.00 95.19 190 GLY A N 1
ATOM 1454 C CA . GLY A 1 190 ? -8.004 -13.995 -0.711 1.00 95.19 190 GLY A CA 1
ATOM 1455 C C . GLY A 1 190 ? -6.568 -13.626 -0.305 1.00 95.19 190 GLY A C 1
ATOM 1456 O O . GLY A 1 190 ? -5.771 -13.227 -1.149 1.00 95.19 190 GLY A O 1
ATOM 1457 N N . ILE A 1 191 ? -6.230 -13.696 0.989 1.00 95.75 191 ILE A N 1
ATOM 1458 C CA . ILE A 1 191 ? -4.870 -13.448 1.497 1.00 95.75 191 ILE A CA 1
ATOM 1459 C C . ILE A 1 191 ? -4.333 -14.724 2.144 1.00 95.75 191 ILE A C 1
ATOM 1461 O O . ILE A 1 191 ? -4.973 -15.311 3.018 1.00 95.75 191 ILE A O 1
ATOM 1465 N N . LEU A 1 192 ? -3.133 -15.132 1.732 1.00 93.50 192 LEU A N 1
ATOM 1466 C CA . LEU A 1 192 ? -2.445 -16.315 2.235 1.00 93.50 192 LEU A CA 1
ATOM 1467 C C . LEU A 1 192 ? -1.447 -15.911 3.319 1.00 93.50 192 LEU A C 1
ATOM 1469 O O . LEU A 1 192 ? -0.519 -15.137 3.073 1.00 93.50 192 LEU A O 1
ATOM 1473 N N . LEU A 1 193 ? -1.614 -16.464 4.518 1.00 93.19 193 LEU A N 1
ATOM 1474 C CA . LEU A 1 193 ? -0.762 -16.185 5.671 1.00 93.19 193 LEU A CA 1
ATOM 1475 C C . LEU A 1 193 ? 0.041 -17.419 6.071 1.00 93.19 193 LEU A C 1
ATOM 1477 O O . LEU A 1 193 ? -0.485 -18.531 6.135 1.00 93.19 193 LEU A O 1
ATOM 1481 N N . LYS A 1 194 ? 1.304 -17.205 6.432 1.00 89.75 194 LYS A N 1
ATOM 1482 C CA . LYS A 1 194 ? 2.138 -18.189 7.119 1.00 89.75 194 LYS A CA 1
ATOM 1483 C C . LYS A 1 194 ? 2.379 -17.711 8.540 1.00 89.75 194 LYS A C 1
ATOM 1485 O O . LYS A 1 194 ? 2.940 -16.636 8.762 1.00 89.75 194 LYS A O 1
ATOM 1490 N N . SER A 1 195 ? 1.968 -18.531 9.506 1.00 80.81 195 SER A N 1
ATOM 1491 C CA . SER A 1 195 ? 2.343 -18.311 10.898 1.00 80.81 195 SER A CA 1
ATOM 1492 C C . SER A 1 195 ? 3.853 -18.463 11.001 1.00 80.81 195 SER A C 1
ATOM 1494 O O . SER A 1 195 ? 4.401 -19.515 10.658 1.00 80.81 195 SER A O 1
ATOM 1496 N N . THR A 1 196 ? 4.533 -17.423 11.474 1.00 78.25 196 THR A N 1
ATOM 1497 C CA . THR A 1 196 ? 5.877 -17.603 12.006 1.00 78.25 196 THR A CA 1
ATOM 1498 C C . THR A 1 196 ? 5.665 -18.407 13.278 1.00 78.25 196 THR A C 1
ATOM 1500 O O . THR A 1 196 ? 5.022 -17.953 14.219 1.00 78.25 196 THR A O 1
ATOM 1503 N N . GLY A 1 197 ? 6.035 -19.683 13.255 1.00 67.00 197 GLY A N 1
ATOM 1504 C CA . GLY A 1 197 ? 5.960 -20.551 14.424 1.00 67.00 197 GLY A CA 1
ATOM 1505 C C . GLY A 1 197 ? 7.001 -20.124 15.448 1.00 67.00 197 GLY A C 1
ATOM 1506 O O . GLY A 1 197 ? 7.881 -20.910 15.771 1.00 67.00 197 GLY A O 1
ATOM 1507 N N . VAL A 1 198 ? 6.946 -18.872 15.915 1.00 62.25 198 VAL A N 1
ATOM 1508 C CA . VAL A 1 198 ? 7.586 -18.492 17.165 1.00 62.25 198 VAL A CA 1
ATOM 1509 C C . VAL A 1 198 ? 6.786 -19.244 18.212 1.00 62.25 198 VAL A C 1
ATOM 1511 O O . VAL A 1 198 ? 5.770 -18.757 18.707 1.00 62.25 198 VAL A O 1
ATOM 1514 N N . GLU A 1 199 ? 7.184 -20.496 18.437 1.00 54.25 199 GLU A N 1
ATOM 1515 C CA . GLU A 1 199 ? 6.812 -21.236 19.624 1.00 54.25 199 GLU A CA 1
ATOM 1516 C C . GLU A 1 199 ? 7.076 -20.269 20.769 1.00 54.25 199 GLU A C 1
ATOM 1518 O O . GLU A 1 199 ? 8.215 -19.857 21.004 1.00 54.25 199 GLU A O 1
ATOM 1523 N N . GLN A 1 200 ? 6.001 -19.790 21.401 1.00 51.62 200 GLN A N 1
ATOM 1524 C CA . GLN A 1 200 ? 6.163 -19.106 22.669 1.00 51.62 200 GLN A CA 1
ATOM 1525 C C . GLN A 1 200 ? 6.990 -20.066 23.520 1.00 51.62 200 GLN A C 1
ATOM 1527 O O . GLN A 1 200 ? 6.606 -21.237 23.561 1.00 51.62 200 GLN A O 1
ATOM 1532 N N . PRO A 1 201 ? 8.124 -19.636 24.104 1.00 48.88 201 PRO A N 1
ATOM 1533 C CA . PRO A 1 201 ? 8.920 -20.497 24.961 1.00 48.88 201 PRO A CA 1
ATOM 1534 C C . PRO A 1 201 ? 7.999 -20.983 26.075 1.00 48.88 201 PRO A C 1
ATOM 1536 O O . PRO A 1 201 ? 7.660 -20.246 27.001 1.00 48.88 201 PRO A O 1
ATOM 1539 N N . GLY A 1 202 ? 7.490 -22.195 25.879 1.00 54.94 202 GLY A N 1
ATOM 1540 C CA . GLY A 1 202 ? 6.554 -22.837 26.761 1.00 54.94 202 GLY A CA 1
ATOM 1541 C C . GLY A 1 202 ? 7.340 -23.254 27.977 1.00 54.94 202 GLY A C 1
ATOM 1542 O O . GLY A 1 202 ? 8.294 -24.019 27.874 1.00 54.94 202 GLY A O 1
ATOM 1543 N N . THR A 1 203 ? 6.919 -22.725 29.117 1.00 54.00 203 THR A N 1
ATOM 1544 C CA . THR A 1 203 ? 6.904 -23.460 30.376 1.00 54.00 203 THR A CA 1
ATOM 1545 C C . THR A 1 203 ? 6.694 -24.947 30.097 1.00 54.00 203 THR A C 1
ATOM 1547 O O . THR A 1 203 ? 5.660 -25.318 29.538 1.00 54.00 203 THR A O 1
ATOM 1550 N N . ASP A 1 204 ? 7.705 -25.748 30.433 1.00 50.59 204 ASP A N 1
ATOM 1551 C CA . ASP A 1 204 ? 7.680 -27.206 30.410 1.00 50.59 204 ASP A CA 1
ATOM 1552 C C . ASP A 1 204 ? 6.355 -27.721 30.982 1.00 50.59 204 ASP A C 1
ATOM 1554 O O . ASP A 1 204 ? 6.139 -27.619 32.184 1.00 50.59 204 ASP A O 1
ATOM 1558 N N . GLU A 1 205 ? 5.475 -28.279 30.145 1.00 53.62 205 GLU A N 1
ATOM 1559 C CA . GLU A 1 205 ? 4.604 -29.383 30.553 1.00 53.62 205 GLU A CA 1
ATOM 1560 C C . GLU A 1 205 ? 3.938 -30.099 29.359 1.00 53.62 205 GLU A C 1
ATOM 1562 O O . GLU A 1 205 ? 3.194 -29.526 28.567 1.00 53.62 205 GLU A O 1
ATOM 1567 N N . ALA A 1 206 ? 4.216 -31.405 29.302 1.00 50.69 206 ALA A N 1
ATOM 1568 C CA . ALA A 1 206 ? 3.461 -32.501 28.691 1.00 50.69 206 ALA A CA 1
ATOM 1569 C C . ALA A 1 206 ? 3.146 -32.475 27.175 1.00 50.69 206 ALA A C 1
ATOM 1571 O O . ALA A 1 206 ? 2.156 -31.938 26.680 1.00 50.69 206 ALA A O 1
ATOM 1572 N N . VAL A 1 207 ? 3.961 -33.261 26.466 1.00 57.16 207 VAL A N 1
ATOM 1573 C CA . VAL A 1 207 ? 3.801 -33.757 25.094 1.00 57.16 207 VAL A CA 1
ATOM 1574 C C . VAL A 1 207 ? 2.428 -34.408 24.871 1.00 57.16 207 VAL A C 1
ATOM 1576 O O . VAL A 1 207 ? 2.117 -35.454 25.436 1.00 57.16 207 VAL A O 1
ATOM 1579 N N . GLY A 1 208 ? 1.649 -33.843 23.948 1.00 48.84 208 GLY A N 1
ATOM 1580 C CA . GLY A 1 208 ? 0.477 -34.481 23.348 1.00 48.84 208 GLY A CA 1
ATOM 1581 C C . GLY A 1 208 ? 0.317 -34.046 21.890 1.00 48.84 208 GLY A C 1
ATOM 1582 O O . GLY A 1 208 ? 0.019 -32.884 21.621 1.00 48.84 208 GLY A O 1
ATOM 1583 N N . ARG A 1 209 ? 0.526 -34.975 20.943 1.00 51.75 209 ARG A N 1
ATOM 1584 C CA . ARG A 1 209 ? 0.300 -34.784 19.494 1.00 51.75 209 ARG A CA 1
ATOM 1585 C C . ARG A 1 209 ? -1.107 -34.225 19.252 1.00 51.75 209 ARG A C 1
ATOM 1587 O O . ARG A 1 209 ? -2.085 -34.916 19.519 1.00 51.75 209 ARG A O 1
ATOM 1594 N N . LYS A 1 210 ? -1.215 -33.012 18.704 1.00 40.56 210 LYS A N 1
ATOM 1595 C CA . LYS A 1 210 ? -2.483 -32.470 18.195 1.00 40.56 210 LYS A CA 1
ATOM 1596 C C . LYS A 1 210 ? -2.421 -32.346 16.678 1.00 40.56 210 LYS A C 1
ATOM 1598 O O . LYS A 1 210 ? -1.658 -31.550 16.139 1.00 40.56 210 LYS A O 1
ATOM 1603 N N . GLU A 1 211 ? -3.238 -33.158 16.015 1.00 40.09 211 GLU A N 1
ATOM 1604 C CA . GLU A 1 211 ? -3.571 -33.038 14.599 1.00 40.09 211 GLU A CA 1
ATOM 1605 C C . GLU A 1 211 ? -4.234 -31.683 14.322 1.00 40.09 211 GLU A C 1
ATOM 1607 O O . GLU A 1 211 ? -5.137 -31.233 15.034 1.00 40.09 211 GLU A O 1
ATOM 1612 N N . SER A 1 212 ? -3.780 -31.016 13.267 1.00 38.38 212 SER A N 1
ATOM 1613 C CA . SER A 1 212 ? -4.258 -29.707 12.842 1.00 38.38 212 SER A CA 1
ATOM 1614 C C . SER A 1 212 ? -5.561 -29.831 12.039 1.00 38.38 212 SER A C 1
ATOM 1616 O O . SER A 1 212 ? -5.560 -29.940 10.813 1.00 38.38 212 SER A O 1
ATOM 1618 N N . GLN A 1 213 ? -6.699 -29.771 12.740 1.00 32.19 213 GLN A N 1
ATOM 1619 C CA . GLN A 1 213 ? -8.039 -29.747 12.140 1.00 32.19 213 GLN A CA 1
ATOM 1620 C C . GLN A 1 213 ? -8.243 -28.556 11.184 1.00 32.19 213 GLN A C 1
ATOM 1622 O O . GLN A 1 213 ? -7.949 -27.402 11.502 1.00 32.19 213 GLN A O 1
ATOM 1627 N N . ILE A 1 214 ? -8.798 -28.846 10.005 1.00 31.98 214 ILE A N 1
ATOM 1628 C CA . ILE A 1 214 ? -9.293 -27.873 9.024 1.00 31.98 214 ILE A CA 1
ATOM 1629 C C . ILE A 1 214 ? -10.735 -27.512 9.395 1.00 31.98 214 ILE A C 1
ATOM 1631 O O . ILE A 1 214 ? -11.600 -28.382 9.421 1.00 31.98 214 ILE A O 1
ATOM 1635 N N . LYS A 1 215 ? -11.020 -26.228 9.638 1.00 30.00 215 LYS A N 1
ATOM 1636 C CA . LYS A 1 215 ? -12.394 -25.705 9.695 1.00 30.00 215 LYS A CA 1
ATOM 1637 C C . LYS A 1 215 ? -12.647 -24.834 8.467 1.00 30.00 215 LYS A C 1
ATOM 1639 O O . LYS A 1 215 ? -12.137 -23.722 8.386 1.00 30.00 215 LYS A O 1
ATOM 1644 N N . ARG A 1 216 ? -13.451 -25.333 7.523 1.00 27.41 216 ARG A N 1
ATOM 1645 C CA . ARG A 1 216 ? -14.101 -24.495 6.505 1.00 27.41 216 ARG A CA 1
ATOM 1646 C C . ARG A 1 216 ? -15.306 -23.827 7.156 1.00 27.41 216 ARG A C 1
ATOM 1648 O O . ARG A 1 216 ? -16.264 -24.507 7.508 1.00 27.41 216 ARG A O 1
ATOM 1655 N N . LEU A 1 217 ? -15.256 -22.510 7.317 1.00 32.72 217 LEU A N 1
ATOM 1656 C CA . LEU A 1 217 ? -16.430 -21.712 7.655 1.00 32.72 217 LEU A CA 1
ATOM 1657 C C . LEU A 1 217 ? -16.904 -21.010 6.384 1.00 32.72 217 LEU A C 1
ATOM 1659 O O . LEU A 1 217 ? -16.252 -20.101 5.876 1.00 32.72 217 LEU A O 1
ATOM 1663 N N . SER A 1 218 ? -18.025 -21.504 5.862 1.00 25.98 218 SER A N 1
ATOM 1664 C CA . SER A 1 218 ? -18.823 -20.855 4.829 1.00 25.98 218 SER A CA 1
ATOM 1665 C C . SER A 1 218 ? -19.734 -19.842 5.510 1.00 25.98 218 SER A C 1
ATOM 1667 O O . SER A 1 218 ? -20.661 -20.229 6.219 1.00 25.98 218 SER A O 1
ATOM 1669 N N . THR A 1 219 ? -19.497 -18.557 5.283 1.00 34.47 219 THR A N 1
ATOM 1670 C CA . THR A 1 219 ? -20.460 -17.497 5.583 1.00 34.47 219 THR A CA 1
ATOM 1671 C C . THR A 1 219 ? -20.871 -16.845 4.271 1.00 34.47 219 THR A C 1
ATOM 1673 O O . THR A 1 219 ? -20.140 -16.037 3.706 1.00 34.47 219 THR A O 1
ATOM 1676 N N . SER A 1 220 ? -22.051 -17.215 3.769 1.00 25.92 220 SER A N 1
ATOM 1677 C CA . SER A 1 220 ? -22.721 -16.474 2.702 1.00 25.92 220 SER A CA 1
ATOM 1678 C C . SER A 1 220 ? -23.281 -15.178 3.280 1.00 25.92 220 SER A C 1
ATOM 1680 O O . SER A 1 220 ? -24.010 -15.223 4.272 1.00 25.92 220 SER A O 1
ATOM 1682 N N . TRP A 1 221 ? -22.989 -14.048 2.646 1.00 35.97 221 TRP A N 1
ATOM 1683 C CA . TRP A 1 221 ? -23.700 -12.794 2.877 1.00 35.97 221 TRP A CA 1
ATOM 1684 C C . TRP A 1 221 ? -24.156 -12.235 1.534 1.00 35.97 221 TRP A C 1
ATOM 1686 O O . TRP A 1 221 ? -23.376 -12.162 0.585 1.00 35.97 221 TRP A O 1
ATOM 1696 N N . SER A 1 222 ? -25.434 -11.878 1.472 1.00 27.97 222 SER A N 1
ATOM 1697 C CA . SER A 1 222 ? -26.042 -11.135 0.373 1.00 27.97 222 SER A CA 1
ATOM 1698 C C . SER A 1 222 ? -25.777 -9.647 0.608 1.00 27.97 222 SER A C 1
ATOM 1700 O O . SER A 1 222 ? -26.049 -9.158 1.706 1.00 27.97 222 SER A O 1
ATOM 1702 N N . PHE A 1 223 ? -25.201 -8.973 -0.390 1.00 40.28 223 PHE A N 1
ATOM 1703 C CA . PHE A 1 223 ? -25.019 -7.518 -0.411 1.00 40.28 223 PHE A CA 1
ATOM 1704 C C . PHE A 1 223 ? -26.352 -6.781 -0.558 1.00 40.28 223 PHE A C 1
ATOM 1706 O O . PHE A 1 223 ? -27.251 -7.329 -1.237 1.00 40.28 223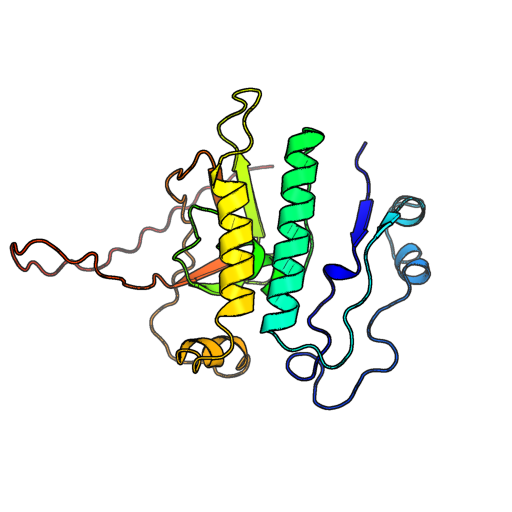 PHE A O 1
#

Secondary structure (DSSP, 8-state):
----EEEGGGS---SHHHH-SS--S--S--HHHHTTSSS-TTSGGGPEEES-PPPSSPPHHHHHHHHHHHHHHHHHHHHHHT--------HHHHHHHHHTSTTTTTEEEEEEEEEEEEEEEES---TT---HHHHHHHHHHHHHHH-TTS---GGGGGSS-TT-----S-----------BTTEEEEEEEEEEEE--------S-------------------

Foldseek 3Di:
DDAAEAELLQADQQACLPPNDDHDPDPDDDLVVVQVPDDDHPRSVRYHYHYDHDDPNGDLLNSLLSLLVVLLVVVVVCVVVVDDDDDDHDFSSQQSSQCLDPLCVQKHFLTADVVKHKDKDFQDPPPDDDQPCSVVSVVVSVCSVVVVPDDDDPSVVRNRCPPDPPPDPPQDPDQDQRDDDPRMTMTTDRITIDRPPPPPPDDDDDDDDDDDDDDDDDDDDDD

pLDDT: mean 73.1, std 22.99, range [25.92, 97.5]

Radius of gyration: 19.91 Å; chains: 1; bounding box: 48×50×52 Å